Protein 6KRW (pdb70)

Sequence (306 aa):
SKLSLSSDQLNHCHQALGVFRGKIQNPDSIAHEFTGLQANNRMWPSELLLNSTVAMNSVNVEKNRYSDVVPFDKNRIVLNPCKDSSAKGYVNASLIKTSESESISQFIATQGPLPHTMEDFWEMVIQQHCPIIVMLTRLVDNNRTVKCGDYFQDEDGPREFGNISLTTKWIKTTDTSLMLRNLEVNYKETEDQPMSVLHIQYPEWPDHGVPKDTVAVREILKRLYQVPPSLGPIIIVHCSAGIGRTGTYCAIHNTIQRILAGDMSALDLAKTVALFRKQRIGMVQTMMDQYFFCYNAIVDELEDLTAGT

Structure (mmCIF, N/CA/C/O backbone):
data_6KRW
#
_entry.id   6KRW
#
_cell.length_a   117.682
_cell.length_b   42.213
_cell.length_c   72.959
_cell.angle_alpha   90.00
_cell.angle_beta   109.49
_cell.angle_gamma   90.00
#
_symmetry.space_group_name_H-M   'C 1 2 1'
#
loop_
_entity.id
_entity.type
_entity.pdbx_description
1 polymer 'Protein-tyrosine-phosphatase PTP1'
2 non-polymer 'IODIDE ION'
3 non-polymer 'CITRATE ANION'
4 non-polymer DI(HYDROXYETHYL)ETHER
5 water water
#
loop_
_atom_site.group_PDB
_atom_site.id
_atom_site.type_symbol
_atom_site.label_atom_id
_atom_site.label_alt_id
_atom_site.label_comp_id
_atom_site.label_asym_id
_atom_site.label_entity_id
_atom_site.label_seq_id
_atom_site.pdbx_PDB_ins_code
_atom_site.Cartn_x
_atom_site.Cartn_y
_atom_site.Cartn_z
_atom_site.occupancy
_atom_site.B_iso_or_equiv
_atom_site.auth_seq_id
_atom_site.auth_comp_id
_atom_site.auth_asym_id
_atom_site.auth_atom_id
_atom_site.pdbx_PDB_model_num
ATOM 1 N N . SER A 1 1 ? 41.267 49.286 9.916 1.00 75.28 29 SER A N 1
ATOM 2 C CA . SER A 1 1 ? 41.935 47.967 10.065 1.00 93.34 29 SER A CA 1
ATOM 3 C C . SER A 1 1 ? 43.344 48.132 10.651 1.00 99.81 29 SER A C 1
ATOM 4 O O . SER A 1 1 ? 44.223 47.356 10.254 1.00 125.20 29 SER A O 1
ATOM 7 N N . LYS A 1 2 ? 43.555 49.108 11.543 1.00 103.71 30 LYS A N 1
ATOM 8 C CA . LYS A 1 2 ? 44.791 49.217 12.375 1.00 98.33 30 LYS A CA 1
ATOM 9 C C . LYS A 1 2 ? 44.441 49.956 13.671 1.00 96.47 30 LYS A C 1
ATOM 10 O O . LYS A 1 2 ? 43.739 50.970 13.584 1.00 93.71 30 LYS 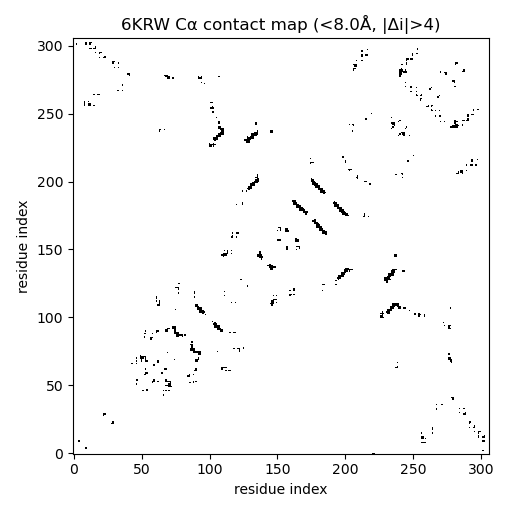A O 1
ATOM 12 N N . LEU A 1 3 ? 44.900 49.475 14.826 1.00 77.68 31 LEU A N 1
ATOM 13 C CA . LEU A 1 3 ? 44.549 50.110 16.123 1.00 61.35 31 LEU A CA 1
ATOM 14 C C . LEU A 1 3 ? 45.710 50.978 16.605 1.00 69.74 31 LEU A C 1
ATOM 15 O O . LEU A 1 3 ? 46.859 50.519 16.522 1.00 85.09 31 LEU A O 1
ATOM 20 N N . SER A 1 4 ? 45.418 52.164 17.136 1.00 68.33 32 SER A N 1
ATOM 21 C CA . SER A 1 4 ? 46.442 52.952 17.866 1.00 65.42 32 SER A CA 1
ATOM 22 C C . SER A 1 4 ? 46.333 52.606 19.344 1.00 55.52 32 SER A C 1
ATOM 23 O O . SER A 1 4 ? 45.317 52.951 19.952 1.00 65.88 32 SER A O 1
ATOM 26 N N . LEU A 1 5 ? 47.342 51.948 19.896 1.00 52.68 33 LEU A N 1
ATOM 27 C CA . LEU A 1 5 ? 47.278 51.533 21.317 1.00 45.22 33 LEU A CA 1
ATOM 28 C C . LEU A 1 5 ? 48.078 52.513 22.168 1.00 44.66 33 LEU A C 1
ATOM 29 O O . LEU A 1 5 ? 49.089 53.051 21.691 1.00 46.03 33 LEU A O 1
ATOM 34 N N . SER A 1 6 ? 47.677 52.679 23.418 1.00 44.00 34 SER A N 1
ATOM 35 C CA . SER A 1 6 ? 48.484 53.445 24.395 1.00 53.21 34 SER A CA 1
ATOM 36 C C . SER A 1 6 ? 49.673 52.595 24.861 1.00 54.99 34 SER A C 1
ATOM 37 O O . SER A 1 6 ? 49.718 51.369 24.589 1.00 46.93 34 SER A O 1
ATOM 40 N N . SER A 1 7 ? 50.619 53.224 25.546 1.00 46.26 35 SER A N 1
ATOM 41 C CA . SER A 1 7 ? 51.752 52.499 26.173 1.00 49.86 35 SER A CA 1
ATOM 42 C C . SER A 1 7 ? 51.206 51.447 27.141 1.00 42.83 35 SER A C 1
ATOM 43 O O . SER A 1 7 ? 51.675 50.289 27.091 1.00 44.70 35 SER A O 1
ATOM 46 N N . ASP A 1 8 ? 50.226 51.822 27.959 1.00 47.34 36 ASP A N 1
ATOM 47 C CA . ASP A 1 8 ? 49.582 50.889 28.916 1.00 47.99 36 ASP A CA 1
ATOM 48 C C . ASP A 1 8 ? 49.035 49.682 28.153 1.00 46.37 36 ASP A C 1
ATOM 49 O O . ASP A 1 8 ? 49.290 48.541 28.573 1.00 40.80 36 ASP A O 1
ATOM 54 N N . GLN A 1 9 ? 48.306 49.921 27.067 1.00 40.41 37 GLN A N 1
ATOM 55 C CA . GLN A 1 9 ? 47.641 48.826 26.319 1.00 38.40 37 GLN A CA 1
ATOM 56 C C . GLN A 1 9 ? 48.704 47.913 25.705 1.00 34.54 37 GLN A C 1
ATOM 57 O O . GLN A 1 9 ? 48.526 46.680 25.755 1.00 34.19 37 GLN A O 1
ATOM 63 N N . LEU A 1 10 ? 49.784 48.494 25.181 1.00 38.56 38 LEU A N 1
ATOM 64 C CA . LEU A 1 10 ? 50.845 47.663 24.549 1.00 36.90 38 LEU A CA 1
ATOM 65 C C . LEU A 1 10 ? 51.516 46.777 25.605 1.00 36.34 38 LEU A C 1
ATOM 66 O O . LEU A 1 10 ? 51.752 45.585 25.319 1.00 32.98 38 LEU A O 1
ATOM 71 N N . ASN A 1 11 ? 51.843 47.343 26.766 1.00 35.04 39 ASN A N 1
ATOM 72 C CA . ASN A 1 11 ? 52.458 46.557 27.872 1.00 37.35 39 ASN A CA 1
ATOM 73 C C . ASN A 1 11 ? 51.519 45.412 28.260 1.00 41.65 39 ASN A C 1
ATOM 74 O O . ASN A 1 11 ? 51.986 44.286 28.518 1.00 32.24 39 ASN A O 1
ATOM 79 N N . HIS A 1 12 ? 50.223 45.681 28.311 1.00 34.76 40 HIS A N 1
ATOM 80 C CA . HIS A 1 12 ? 49.262 44.631 28.741 1.00 30.42 40 HIS A CA 1
ATOM 81 C C . HIS A 1 12 ? 49.175 43.553 27.654 1.00 29.49 40 HIS A C 1
ATOM 82 O O . HIS A 1 12 ? 49.127 42.372 27.989 1.00 26.22 40 HIS A O 1
ATOM 89 N N . CYS A 1 13 ? 49.227 43.958 26.387 1.00 29.51 41 CYS A N 1
ATOM 90 C CA . CYS A 1 13 ? 49.200 42.944 25.304 1.00 28.61 41 CYS A CA 1
ATOM 91 C C . CYS A 1 13 ? 50.481 42.086 25.339 1.00 26.88 41 CYS A C 1
ATOM 92 O O . CYS A 1 13 ? 50.378 40.868 25.123 1.00 26.10 41 CYS A O 1
ATOM 95 N N . HIS A 1 14 ? 51.648 42.697 25.557 1.00 28.10 42 HIS A N 1
ATOM 96 C CA . HIS A 1 14 ? 52.914 41.930 25.645 1.00 28.91 42 HIS A CA 1
ATOM 97 C C . HIS A 1 14 ? 52.845 40.958 26.821 1.00 28.20 42 HIS A C 1
ATOM 98 O O . HIS A 1 14 ? 53.207 39.785 26.682 1.00 27.37 42 HIS A O 1
ATOM 105 N N . GLN A 1 15 ? 52.367 41.440 27.956 1.00 26.39 43 GLN A N 1
ATOM 106 C CA . GLN A 1 15 ? 52.253 40.591 29.165 1.00 28.97 43 GLN A CA 1
ATOM 107 C C . GLN A 1 15 ? 51.309 39.431 28.879 1.00 25.21 43 GLN A C 1
ATOM 108 O O . GLN A 1 15 ? 51.668 38.274 29.172 1.00 26.60 43 GLN A O 1
ATOM 114 N N . ALA A 1 16 ? 50.151 39.718 28.294 1.00 23.96 44 ALA A N 1
ATOM 115 C CA . ALA A 1 16 ? 49.187 38.653 27.948 1.00 22.56 44 ALA A CA 1
ATOM 116 C C . ALA A 1 16 ? 49.801 37.705 26.917 1.00 23.45 44 ALA A C 1
ATOM 117 O O . ALA A 1 16 ? 49.599 36.499 27.020 1.00 24.07 44 ALA A O 1
ATOM 119 N N . LEU A 1 17 ? 50.495 38.252 25.919 1.00 24.04 45 LEU A N 1
ATOM 120 C CA . LEU A 1 17 ? 51.041 37.378 24.850 1.00 23.52 45 LEU A CA 1
ATOM 121 C C . LEU A 1 17 ? 52.001 36.358 25.464 1.00 22.85 45 LEU A C 1
ATOM 122 O O . LEU A 1 17 ? 51.963 35.179 25.087 1.00 24.44 45 LEU A O 1
ATOM 127 N N . GLY A 1 18 ? 52.881 36.786 26.355 1.00 24.91 46 GLY A N 1
ATOM 128 C CA . GLY A 1 18 ? 53.831 35.841 26.961 1.00 29.50 46 GLY A CA 1
ATOM 129 C C . GLY A 1 18 ? 53.099 34.736 27.694 1.00 24.95 46 GLY A C 1
ATOM 130 O O . GLY A 1 18 ? 53.534 33.555 27.619 1.00 25.76 46 GLY A O 1
ATOM 131 N N . VAL A 1 19 ? 52.023 35.081 28.404 1.00 24.09 47 VAL A N 1
ATOM 132 C CA . VAL A 1 19 ? 51.246 34.058 29.141 1.00 23.32 47 VAL A CA 1
ATOM 133 C C . VAL A 1 19 ? 50.524 33.108 28.187 1.00 22.91 47 VAL A C 1
ATOM 134 O O . VAL A 1 19 ? 50.682 31.889 28.331 1.00 24.30 47 VAL A O 1
ATOM 138 N N . PHE A 1 20 ? 49.771 33.635 27.225 1.00 22.27 48 PHE A N 1
ATOM 139 C CA . PHE A 1 20 ? 48.995 32.764 26.305 1.00 23.46 48 PHE A CA 1
ATOM 140 C C . PHE A 1 20 ? 49.942 31.927 25.437 1.00 24.04 48 PHE A C 1
ATOM 141 O O . PHE A 1 20 ? 49.646 30.754 25.194 1.00 24.93 48 PHE A O 1
ATOM 149 N N . ARG A 1 21 ? 51.044 32.516 24.995 1.00 25.80 49 ARG A N 1
ATOM 150 C CA . ARG A 1 21 ? 52.009 31.763 24.153 1.00 28.72 49 ARG A CA 1
ATOM 151 C C . ARG A 1 21 ? 52.611 30.639 24.999 1.00 26.53 49 ARG A C 1
ATOM 152 O O . ARG A 1 21 ? 52.798 29.524 24.483 1.00 28.32 49 ARG A O 1
ATOM 160 N N . GLY A 1 22 ? 52.904 30.921 26.270 1.00 29.42 50 GLY A N 1
ATOM 161 C CA . GLY A 1 22 ? 53.434 29.868 27.150 1.00 29.70 50 GLY A CA 1
ATOM 162 C C . GLY A 1 22 ? 52.435 28.734 27.298 1.00 26.55 50 GLY A C 1
ATOM 163 O O . GLY A 1 22 ? 52.866 27.575 27.378 1.00 31.99 50 GLY A O 1
ATOM 164 N N . LYS A 1 23 ? 51.141 29.038 27.344 1.00 26.10 51 LYS A N 1
ATOM 165 C CA . LYS A 1 23 ? 50.095 27.989 27.415 1.00 27.60 51 LYS A CA 1
ATOM 166 C C . LYS A 1 23 ? 50.119 27.121 26.152 1.00 28.03 51 LYS A C 1
ATOM 167 O O . LYS A 1 23 ? 50.064 25.900 26.271 1.00 28.68 51 LYS A O 1
ATOM 173 N N . ILE A 1 24 ? 50.207 27.727 24.975 1.00 26.20 52 ILE A N 1
ATOM 174 C CA . ILE A 1 24 ? 50.177 26.944 23.697 1.00 28.38 52 ILE A CA 1
ATOM 175 C C . ILE A 1 24 ? 51.449 26.097 23.589 1.00 28.65 52 ILE A C 1
ATOM 176 O O . ILE A 1 24 ? 51.398 25.010 22.960 1.00 32.96 52 ILE A O 1
ATOM 181 N N . GLN A 1 25 ? 52.534 26.554 24.205 1.00 30.84 53 GLN A N 1
ATOM 182 C CA . GLN A 1 25 ? 53.823 25.812 24.215 1.00 32.18 53 GLN A CA 1
ATOM 183 C C . GLN A 1 25 ? 53.753 24.666 25.223 1.00 34.83 53 GLN A C 1
ATOM 184 O O . GLN A 1 25 ? 54.637 23.812 25.182 1.00 40.48 53 GLN A O 1
ATOM 190 N N . ASN A 1 26 ? 52.752 24.665 26.108 1.00 34.29 54 ASN A N 1
ATOM 191 C CA . ASN A 1 26 ? 52.558 23.569 27.099 1.00 36.76 54 ASN A CA 1
ATOM 192 C C . ASN A 1 26 ? 51.130 23.068 26.948 1.00 33.72 54 ASN A C 1
ATOM 193 O O . ASN A 1 26 ? 50.282 23.317 27.796 1.00 35.05 54 ASN A O 1
ATOM 198 N N . PRO A 1 27 ? 50.773 22.449 25.813 1.00 35.29 55 PRO A N 1
ATOM 199 C CA . PRO A 1 27 ? 49.368 22.172 25.506 1.00 37.76 55 PRO A CA 1
ATOM 200 C C . PRO A 1 27 ? 48.663 21.269 26.527 1.00 32.45 55 PRO A C 1
ATOM 201 O O . PRO A 1 27 ? 47.442 21.347 26.634 1.00 33.23 55 PRO A O 1
ATOM 205 N N . ASP A 1 28 ? 49.423 20.466 27.264 1.00 33.14 56 ASP A N 1
ATOM 206 C CA . ASP A 1 28 ? 48.843 19.659 28.368 1.00 35.27 56 ASP A CA 1
ATOM 207 C C . ASP A 1 28 ? 48.135 20.595 29.359 1.00 29.46 56 ASP A C 1
ATOM 208 O O . ASP A 1 28 ? 47.118 20.164 29.938 1.00 35.59 56 ASP A O 1
ATOM 213 N N . SER A 1 29 ? 48.626 21.831 29.550 1.00 31.40 57 SER A N 1
ATOM 214 C CA . SER A 1 29 ? 47.999 22.784 30.505 1.00 30.44 57 SER A CA 1
ATOM 215 C C . SER A 1 29 ? 46.611 23.184 30.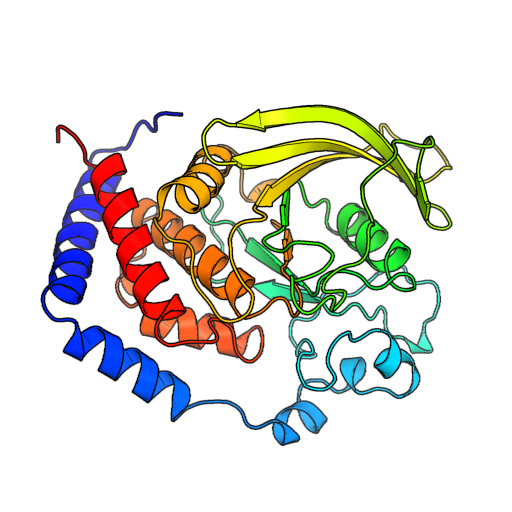004 1.00 30.51 57 SER A C 1
ATOM 216 O O . SER A 1 29 ? 45.655 23.251 30.785 1.00 32.94 57 SER A O 1
ATOM 219 N N . ILE A 1 30 ? 46.498 23.409 28.710 1.00 26.31 58 ILE A N 1
ATOM 220 C CA . ILE A 1 30 ? 45.211 23.800 28.073 1.00 24.57 58 ILE A CA 1
ATOM 221 C C . ILE A 1 30 ? 44.233 22.626 28.146 1.00 26.43 58 ILE A C 1
ATOM 222 O O . ILE A 1 30 ? 43.069 22.850 28.485 1.00 25.49 58 ILE A O 1
ATOM 227 N N . ALA A 1 31 ? 44.687 21.421 27.820 1.00 27.46 59 ALA A N 1
ATOM 228 C CA . ALA A 1 31 ? 43.817 20.224 27.845 1.00 27.29 59 ALA A CA 1
ATOM 229 C C . ALA A 1 31 ? 43.277 20.031 29.268 1.00 29.57 59 ALA A C 1
ATOM 230 O O . ALA A 1 31 ? 42.070 19.732 29.406 1.00 28.84 59 ALA A O 1
ATOM 232 N N . HIS A 1 32 ? 44.160 20.192 30.265 1.00 31.91 60 HIS A N 1
ATOM 233 C CA . HIS A 1 32 ? 43.797 20.023 31.699 1.00 31.90 60 HIS A CA 1
ATOM 234 C C . HIS A 1 32 ? 42.710 21.036 32.054 1.00 28.53 60 HIS A C 1
ATOM 235 O O . HIS A 1 32 ? 41.752 20.660 32.767 1.00 30.58 60 HIS A O 1
ATOM 242 N N . GLU A 1 33 ? 42.850 22.282 31.607 1.00 28.31 61 GLU A N 1
ATOM 243 C CA . GLU A 1 33 ? 41.815 23.308 31.900 1.00 24.82 61 GLU A CA 1
ATOM 244 C C . GLU A 1 33 ? 40.462 22.833 31.360 1.00 23.97 61 GLU A C 1
ATOM 245 O O . GLU A 1 33 ? 39.438 22.930 32.072 1.00 25.32 61 GLU A O 1
ATOM 251 N N . PHE A 1 34 ? 40.414 22.398 30.097 1.00 23.63 62 PHE A N 1
ATOM 252 C CA . PHE A 1 34 ? 39.112 22.010 29.504 1.00 22.99 62 PHE A CA 1
ATOM 253 C C . PHE A 1 34 ? 38.530 20.778 30.206 1.00 24.27 62 PHE A C 1
ATOM 254 O O . PHE A 1 34 ? 37.313 20.753 30.439 1.00 24.46 62 PHE A O 1
ATOM 262 N N . THR A 1 35 ? 39.362 19.783 30.509 1.00 26.31 63 THR A N 1
ATOM 263 C CA . THR A 1 35 ? 38.887 18.593 31.250 1.00 26.57 63 THR A CA 1
ATOM 264 C C . THR A 1 35 ? 38.281 19.030 32.591 1.00 26.58 63 THR A C 1
ATOM 265 O O . THR A 1 35 ? 37.221 18.472 32.998 1.00 28.87 63 THR A O 1
ATOM 269 N N . GLY A 1 36 ? 38.914 19.992 33.259 1.00 26.56 64 GLY A N 1
ATOM 270 C CA . GLY A 1 36 ? 38.381 20.505 34.537 1.00 27.03 64 GLY A CA 1
ATOM 271 C C . GLY A 1 36 ? 37.044 21.199 34.348 1.00 24.51 64 GLY A C 1
ATOM 272 O O . GLY A 1 36 ? 36.130 21.026 35.172 1.00 28.19 64 GLY A O 1
ATOM 273 N N . LEU A 1 37 ? 36.916 22.023 33.315 1.00 24.20 65 LEU A N 1
ATOM 274 C CA . LEU A 1 37 ? 35.623 22.678 33.013 1.00 22.07 65 LEU A CA 1
ATOM 275 C C . LEU A 1 37 ? 34.557 21.612 32.773 1.00 22.26 65 LEU A C 1
ATOM 276 O O . LEU A 1 37 ? 33.433 21.764 33.259 1.00 24.10 65 LEU A O 1
ATOM 281 N N . GLN A 1 38 ? 34.872 20.568 32.014 1.00 22.64 66 GLN A N 1
ATOM 282 C CA . GLN A 1 38 ? 33.871 19.517 31.732 1.00 24.38 66 GLN A CA 1
ATOM 283 C C . GLN A 1 38 ? 33.498 18.776 33.024 1.00 25.14 66 GLN A C 1
ATOM 284 O O . GLN A 1 38 ? 32.325 18.432 33.183 1.00 26.64 66 GLN A O 1
ATOM 290 N N . ALA A 1 39 ? 34.448 18.566 33.928 1.00 26.24 67 ALA A N 1
ATOM 291 C CA . ALA A 1 39 ? 34.158 17.887 35.219 1.00 28.10 67 ALA A CA 1
ATOM 292 C C . ALA A 1 39 ? 33.154 18.712 36.030 1.00 27.65 67 ALA A C 1
ATOM 293 O O . ALA A 1 39 ? 32.373 18.128 36.789 1.00 33.65 67 ALA A O 1
ATOM 295 N N A ASN A 1 40 ? 33.187 20.031 35.885 0.50 24.79 68 ASN A N 1
ATOM 296 N N B ASN A 1 40 ? 33.170 20.029 35.859 0.50 24.35 68 ASN A N 1
ATOM 297 C CA A ASN A 1 40 ? 32.335 20.970 36.655 0.50 27.00 68 ASN A CA 1
ATOM 298 C CA B ASN A 1 40 ? 32.329 20.960 36.651 0.50 25.15 68 ASN A CA 1
ATOM 299 C C A ASN A 1 40 ? 31.105 21.387 35.841 0.50 24.58 68 ASN A C 1
ATOM 300 C C B ASN A 1 40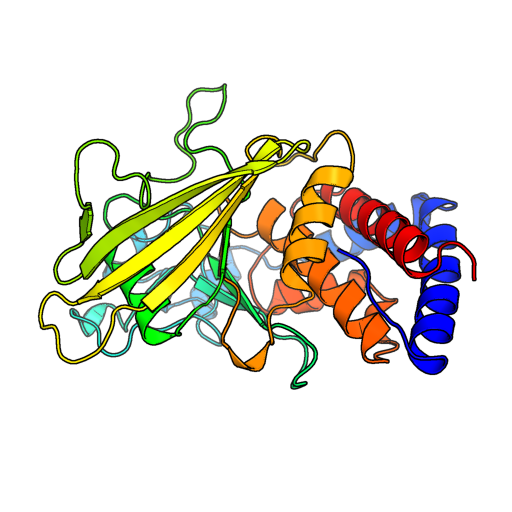 ? 31.062 21.347 35.884 0.50 23.09 68 ASN A C 1
ATOM 301 O O A ASN A 1 40 ? 30.513 22.442 36.151 0.50 28.67 68 ASN A O 1
ATOM 302 O O B ASN A 1 40 ? 30.412 22.340 36.258 0.50 26.94 68 ASN A O 1
ATOM 311 N N . ARG A 1 41 ? 30.703 20.597 34.850 1.00 21.42 69 ARG A N 1
ATOM 312 C CA . ARG A 1 41 ? 29.550 20.992 34.015 1.00 22.02 69 ARG A CA 1
ATOM 313 C C . ARG A 1 41 ? 28.235 20.970 34.795 1.00 21.33 69 ARG A C 1
ATOM 314 O O . ARG A 1 41 ? 28.077 20.228 35.812 1.00 22.95 69 ARG A O 1
ATOM 322 N N . MET A 1 42 ? 27.293 21.730 34.271 1.00 19.95 70 MET A N 1
ATOM 323 C CA . MET A 1 42 ? 25.879 21.664 34.685 1.00 17.97 70 MET A CA 1
ATOM 324 C C . MET A 1 42 ? 25.235 20.449 34.042 1.00 18.80 70 MET A C 1
ATOM 325 O O . MET A 1 42 ? 25.504 20.169 32.833 1.00 20.65 70 MET A O 1
ATOM 330 N N . TRP A 1 43 ? 24.424 19.727 34.784 1.00 20.24 71 TRP A N 1
ATOM 331 C CA . TRP A 1 43 ? 23.690 18.569 34.253 1.00 17.96 71 TRP A CA 1
ATOM 332 C C . TRP A 1 43 ? 22.317 18.985 33.758 1.00 18.68 71 TRP A C 1
ATOM 333 O O . TRP A 1 43 ? 21.720 19.910 34.273 1.00 19.20 71 TRP A O 1
ATOM 344 N N . PRO A 1 44 ? 21.769 18.311 32.725 1.00 18.58 72 PRO A N 1
ATOM 345 C CA . PRO A 1 44 ? 20.534 18.773 32.095 1.00 18.29 72 PRO A CA 1
ATOM 346 C C . PRO A 1 44 ? 19.345 18.929 33.067 1.00 17.08 72 PRO A C 1
ATOM 347 O O . PRO A 1 44 ? 18.535 19.823 32.876 1.00 17.45 72 PRO A O 1
ATOM 351 N N . SER A 1 45 ? 19.231 18.053 34.072 1.00 16.96 73 SER A N 1
ATOM 352 C CA . SER A 1 45 ? 18.079 18.165 35.003 1.00 15.89 73 SER A CA 1
ATOM 353 C C . SER A 1 45 ? 18.074 19.514 35.718 1.00 16.00 73 SER A C 1
ATOM 354 O O . SER A 1 45 ? 16.966 19.943 36.144 1.00 16.93 73 SER A O 1
ATOM 357 N N . GLU A 1 46 ? 19.222 20.177 35.837 1.00 15.10 74 GLU A N 1
ATOM 358 C CA . GLU A 1 46 ? 19.275 21.494 36.508 1.00 15.58 74 GLU A CA 1
ATOM 359 C C . GLU A 1 46 ? 18.428 22.504 35.748 1.00 16.84 74 GLU A C 1
ATOM 360 O O . GLU A 1 46 ? 17.939 23.486 36.343 1.00 16.53 74 GLU A O 1
ATOM 366 N N . LEU A 1 47 ? 18.306 22.346 34.422 1.00 16.24 75 LEU A N 1
ATOM 367 C CA . LEU A 1 47 ? 17.529 23.302 33.604 1.00 16.33 75 LEU A CA 1
ATOM 368 C C . LEU A 1 47 ? 16.063 23.320 34.032 1.00 16.44 75 LEU A C 1
ATOM 369 O O . LEU A 1 47 ? 15.405 24.347 33.841 1.00 16.60 75 LEU A O 1
ATOM 374 N N . LEU A 1 48 ? 15.542 22.232 34.616 1.00 16.48 76 LEU A N 1
ATOM 375 C CA . LEU A 1 48 ? 14.115 22.235 35.008 1.00 16.52 76 LEU A CA 1
ATOM 376 C C . LEU A 1 48 ? 13.851 23.242 36.143 1.00 16.88 76 LEU A C 1
ATOM 377 O O . LEU A 1 48 ? 12.704 23.652 36.258 1.00 19.14 76 LEU A O 1
ATOM 382 N N . LEU A 1 49 ? 14.892 23.647 36.849 1.00 16.89 77 LEU A N 1
ATOM 383 C CA . LEU A 1 49 ? 14.736 24.610 37.972 1.00 17.57 77 LEU A CA 1
ATOM 384 C C . LEU A 1 49 ? 15.292 25.990 37.625 1.00 17.15 77 LEU A C 1
ATOM 385 O O . LEU A 1 49 ? 14.799 26.970 38.159 1.00 20.76 77 LEU A O 1
ATOM 390 N N . ASN A 1 50 ? 16.304 26.070 36.764 1.00 16.23 78 ASN A N 1
ATOM 391 C CA . ASN A 1 50 ? 16.927 27.386 36.477 1.00 16.12 78 ASN A CA 1
ATOM 392 C C . ASN A 1 50 ? 16.493 27.951 35.121 1.00 17.48 78 ASN A C 1
ATOM 393 O O . ASN A 1 50 ? 16.841 29.107 34.866 1.00 17.27 78 ASN A O 1
ATOM 398 N N . SER A 1 51 ? 15.739 27.195 34.323 1.00 16.59 79 SER A N 1
ATOM 399 C CA . SER A 1 51 ? 15.323 27.651 32.975 1.00 16.52 79 SER A CA 1
ATOM 400 C C . SER A 1 51 ? 13.844 27.344 32.793 1.00 17.51 79 SER A C 1
ATOM 401 O O . SER A 1 51 ? 13.434 26.777 31.800 1.00 19.02 79 SER A O 1
ATOM 404 N N . THR A 1 52 ? 13.024 27.719 33.766 1.00 19.52 80 THR A N 1
ATOM 405 C CA . THR A 1 52 ? 11.597 27.337 33.773 1.00 19.03 80 THR A CA 1
ATOM 406 C C . THR A 1 52 ? 10.851 27.929 32.577 1.00 18.24 80 THR A C 1
ATOM 407 O O . THR A 1 52 ? 9.935 27.271 32.066 1.00 22.68 80 THR A O 1
ATOM 411 N N . VAL A 1 53 ? 11.168 29.151 32.175 1.00 18.42 81 VAL A N 1
ATOM 412 C CA . VAL A 1 53 ? 10.366 29.777 31.093 1.00 19.31 81 VAL A CA 1
ATOM 413 C C . VAL A 1 53 ? 10.656 29.032 29.775 1.00 20.86 81 VAL A C 1
ATOM 414 O O . VAL A 1 53 ? 9.709 28.741 29.047 1.00 23.21 81 VAL A O 1
ATOM 418 N N . ALA A 1 54 ? 11.922 28.732 29.523 1.00 19.64 82 ALA A N 1
ATOM 419 C CA . ALA A 1 54 ? 12.335 28.008 28.301 1.00 21.78 82 ALA A CA 1
ATOM 420 C C . ALA A 1 54 ? 11.683 26.629 28.250 1.00 26.83 82 ALA A C 1
ATOM 421 O O . ALA A 1 54 ? 11.453 26.133 27.104 1.00 28.34 82 ALA A O 1
ATOM 423 N N . MET A 1 55 ? 11.499 25.995 29.411 1.00 26.55 83 MET A N 1
ATOM 424 C CA . MET A 1 55 ? 11.010 24.590 29.495 1.00 34.27 83 MET A CA 1
ATOM 425 C C . MET A 1 55 ? 9.472 24.570 29.542 1.00 41.89 83 MET A C 1
ATOM 426 O O . MET A 1 55 ? 8.920 23.482 29.512 1.00 41.09 83 MET A O 1
ATOM 431 N N . ASN A 1 56 ? 8.821 25.739 29.562 1.00 33.80 84 ASN A N 1
ATOM 432 C CA . ASN A 1 56 ? 7.341 25.865 29.563 1.00 39.56 84 ASN A CA 1
ATOM 433 C C . ASN A 1 56 ? 6.761 25.162 28.343 1.00 38.85 84 ASN A C 1
ATOM 434 O O . ASN A 1 56 ? 7.340 25.334 27.254 1.00 35.77 84 ASN A O 1
ATOM 439 N N . SER A 1 57 ? 5.578 24.576 28.489 1.00 44.35 85 SER A N 1
ATOM 440 C CA . SER A 1 57 ? 4.897 23.889 27.360 1.00 44.89 85 SER A CA 1
ATOM 441 C C . SER A 1 57 ? 4.606 24.890 26.232 1.00 46.95 85 SER A C 1
ATOM 442 O O . SER A 1 57 ? 4.731 24.509 25.055 1.00 46.77 85 SER A O 1
ATOM 445 N N . VAL A 1 58 ? 4.298 26.146 26.561 1.00 44.33 86 VAL A N 1
ATOM 446 C CA . VAL A 1 58 ? 4.020 27.175 25.518 1.00 41.71 86 VAL A CA 1
ATOM 447 C C . VAL A 1 58 ? 5.297 27.545 24.732 1.00 35.68 86 VAL A C 1
ATOM 448 O O . VAL A 1 58 ? 5.161 28.088 23.638 1.00 37.82 86 VAL A O 1
ATOM 452 N N . ASN A 1 59 ? 6.488 27.312 25.279 1.00 38.08 87 ASN A N 1
ATOM 453 C CA . ASN A 1 59 ? 7.756 27.803 24.669 1.00 30.14 87 ASN A CA 1
ATOM 454 C C . ASN A 1 59 ? 8.610 26.665 24.100 1.00 28.51 87 ASN A C 1
ATOM 455 O O . ASN A 1 59 ? 9.568 26.977 23.391 1.00 29.36 87 ASN A O 1
ATOM 460 N N . VAL A 1 60 ? 8.283 25.404 24.361 1.00 35.99 88 VAL A N 1
ATOM 461 C CA . VAL A 1 60 ? 9.235 24.306 24.006 1.00 43.05 88 VAL A CA 1
ATOM 462 C C . VAL A 1 60 ? 9.513 24.300 22.497 1.00 37.57 88 VAL A C 1
ATOM 463 O O . VAL A 1 60 ? 10.667 24.070 22.130 1.00 39.87 88 VAL A O 1
ATOM 467 N N . GLU A 1 61 ? 8.510 24.574 21.668 1.00 35.09 89 GLU A N 1
ATOM 468 C CA . GLU A 1 61 ? 8.694 24.553 20.190 1.00 40.69 89 GLU A CA 1
ATOM 469 C C . GLU A 1 61 ? 9.520 25.753 19.720 1.00 35.24 89 GLU A C 1
ATOM 470 O O . GLU A 1 61 ? 9.855 25.816 18.575 1.00 37.44 89 GLU A O 1
ATOM 476 N N . LYS A 1 62 ? 9.877 26.679 20.597 1.00 29.38 90 LYS A N 1
ATOM 477 C CA . LYS A 1 62 ? 10.683 27.865 20.211 1.00 26.20 90 LYS A CA 1
ATOM 478 C C . LYS A 1 62 ? 12.168 27.583 20.449 1.00 24.98 90 LYS A C 1
ATOM 479 O O . LYS A 1 62 ? 12.987 28.484 20.216 1.00 26.30 90 LYS A O 1
ATOM 485 N N . ASN A 1 63 ? 12.497 26.356 20.833 1.00 25.80 91 ASN A N 1
ATOM 486 C CA . ASN A 1 63 ? 13.885 25.911 21.068 1.00 24.98 91 ASN A CA 1
ATOM 487 C C . ASN A 1 63 ? 14.297 24.946 19.961 1.00 26.61 91 ASN A C 1
ATOM 488 O O . ASN A 1 63 ? 13.627 23.935 19.771 1.00 30.33 91 ASN A O 1
ATOM 493 N N . ARG A 1 64 ? 15.408 25.253 19.314 1.00 25.65 92 ARG A N 1
ATOM 494 C CA . ARG A 1 64 ? 15.964 24.366 18.260 1.00 27.37 92 ARG A CA 1
ATOM 495 C C . ARG A 1 64 ? 16.390 23.034 18.884 1.00 26.84 92 ARG A C 1
ATOM 496 O O . ARG A 1 64 ? 16.163 21.968 18.268 1.00 31.66 92 ARG A O 1
ATOM 504 N N . TYR A 1 65 ? 16.975 23.099 20.084 1.00 27.46 93 TYR A N 1
ATOM 505 C CA . TYR A 1 65 ? 17.467 21.900 20.777 1.00 25.77 93 TYR A CA 1
ATOM 506 C C . TYR A 1 65 ? 16.886 21.903 22.177 1.00 27.04 93 TYR A C 1
ATOM 507 O O . TYR A 1 65 ? 16.852 22.968 22.831 1.00 29.48 93 TYR A O 1
ATOM 516 N N . SER A 1 66 ? 16.456 20.748 22.660 1.00 33.72 94 SER A N 1
ATOM 517 C CA . SER A 1 66 ? 15.692 20.690 23.929 1.00 36.38 94 SER A CA 1
ATOM 518 C C . SER A 1 66 ? 16.581 20.991 25.146 1.00 29.91 94 SER A C 1
ATOM 519 O O . SER A 1 66 ? 16.020 21.415 26.182 1.00 31.49 94 SER A O 1
ATOM 522 N N . ASP A 1 67 ? 17.891 20.790 25.062 1.00 27.56 95 ASP A N 1
ATOM 523 C CA . ASP A 1 67 ? 18.810 20.929 26.219 1.00 31.00 95 ASP A CA 1
ATOM 524 C C . ASP A 1 67 ? 19.680 22.182 26.062 1.00 23.68 95 ASP A C 1
ATOM 525 O O . ASP A 1 67 ? 20.650 22.338 26.836 1.00 24.90 95 ASP A O 1
ATOM 530 N N . VAL A 1 68 ? 19.378 23.058 25.104 1.00 23.59 96 VAL A N 1
ATOM 531 C CA . VAL A 1 68 ? 20.133 24.331 24.980 1.00 20.60 96 VAL A CA 1
ATOM 532 C C . VAL A 1 68 ? 19.129 25.468 25.057 1.00 20.20 96 VAL A C 1
ATOM 533 O O . VAL A 1 68 ? 18.417 25.762 24.090 1.00 21.79 96 VAL A O 1
ATOM 537 N N . VAL A 1 69 ? 18.998 26.032 26.245 1.00 17.96 97 VAL A N 1
ATOM 538 C CA . VAL A 1 69 ? 17.974 27.030 26.592 1.00 17.85 97 VAL A CA 1
ATOM 539 C C . VAL A 1 69 ? 18.643 28.042 27.512 1.00 15.82 97 VAL A C 1
ATOM 540 O O . VAL A 1 69 ? 19.621 27.711 28.197 1.00 17.16 97 VAL A O 1
ATOM 544 N N . PRO A 1 70 ? 18.122 29.285 27.536 1.00 15.86 98 PRO A N 1
ATOM 545 C CA . PRO A 1 70 ? 18.646 30.303 28.440 1.00 15.61 98 PRO A CA 1
ATOM 546 C C . PRO A 1 70 ? 18.116 30.106 29.871 1.00 15.64 98 PRO A C 1
ATOM 547 O O . PRO A 1 70 ? 16.990 29.689 30.056 1.00 16.21 98 PRO A O 1
ATOM 551 N N . PHE A 1 71 ? 18.980 30.464 30.801 1.00 14.98 99 PHE A N 1
ATOM 552 C CA . PHE A 1 71 ? 18.568 30.562 32.224 1.00 14.45 99 PHE A CA 1
ATOM 553 C C . PHE A 1 71 ? 17.551 31.670 32.394 1.00 15.36 99 PHE A C 1
ATOM 554 O O . PHE A 1 71 ? 17.634 32.745 31.760 1.00 15.88 99 PHE A O 1
ATOM 562 N N . ASP A 1 72 ? 16.616 31.475 33.317 1.00 16.01 100 ASP A N 1
ATOM 563 C CA . ASP A 1 72 ? 15.660 32.546 33.662 1.00 14.83 100 ASP A CA 1
ATOM 564 C C . ASP A 1 72 ? 16.391 33.820 34.079 1.00 15.14 100 ASP A C 1
ATOM 565 O O . ASP A 1 72 ? 15.899 34.921 33.754 1.00 17.17 100 ASP A O 1
ATOM 570 N N . LYS A 1 73 ? 17.527 33.689 34.782 1.00 14.47 101 LYS A N 1
ATOM 571 C CA . LYS A 1 73 ? 18.142 34.870 35.429 1.00 15.49 101 LYS A CA 1
ATOM 572 C C . LYS A 1 73 ? 18.641 35.889 34.395 1.00 13.86 101 LYS A C 1
ATOM 573 O O . LYS A 1 73 ? 18.720 37.052 34.722 1.00 15.53 101 LYS A O 1
ATOM 579 N N . ASN A 1 74 ? 18.974 35.434 33.168 1.00 14.62 102 ASN A N 1
ATOM 580 C CA . ASN A 1 74 ? 19.606 36.375 32.201 1.00 14.06 102 ASN A CA 1
ATOM 581 C C . ASN A 1 74 ? 19.048 36.163 30.804 1.00 14.14 102 ASN A C 1
ATOM 582 O O . ASN A 1 74 ? 19.722 36.656 29.876 1.00 16.31 102 ASN A O 1
ATOM 587 N N . ARG A 1 75 ? 17.910 35.551 30.633 1.00 13.93 103 ARG A N 1
ATOM 588 C CA . ARG A 1 75 ? 17.310 35.398 29.296 1.00 14.19 103 ARG A CA 1
ATOM 589 C C . ARG A 1 75 ? 16.913 36.779 28.804 1.00 15.28 103 ARG A C 1
ATOM 590 O O . ARG A 1 75 ? 16.578 37.692 29.588 1.00 16.13 103 ARG A O 1
ATOM 598 N N . ILE A 1 76 ? 16.962 36.965 27.493 1.00 15.97 104 ILE A N 1
ATOM 599 C CA . ILE A 1 76 ? 16.448 38.195 26.876 1.00 16.23 104 ILE A CA 1
ATOM 600 C C . ILE A 1 76 ? 14.934 38.098 26.745 1.00 17.24 104 ILE A C 1
ATOM 601 O O . ILE A 1 76 ? 14.420 37.117 26.219 1.00 19.32 104 ILE A O 1
ATOM 606 N N . VAL A 1 77 ? 14.232 39.105 27.259 1.00 17.80 105 VAL A N 1
ATOM 607 C CA . VAL A 1 77 ? 12.764 39.117 27.264 1.00 17.56 105 VAL A CA 1
ATOM 608 C C . VAL A 1 77 ? 12.269 40.079 26.185 1.00 19.35 105 VAL A C 1
ATOM 609 O O . VAL A 1 77 ? 12.686 41.240 26.157 1.00 20.72 105 VAL A O 1
ATOM 613 N N . LEU A 1 78 ? 11.327 39.616 25.393 1.00 19.65 106 LEU A N 1
ATOM 614 C CA . LEU A 1 78 ? 10.573 40.504 24.472 1.00 21.36 106 LEU A CA 1
ATOM 615 C C . LEU A 1 78 ? 9.582 41.304 25.321 1.00 23.07 106 LEU A C 1
ATOM 616 O O . LEU A 1 78 ? 8.741 40.689 26.001 1.00 23.07 106 LEU A O 1
ATOM 621 N N . ASN A 1 79 ? 9.665 42.620 25.251 1.00 24.17 107 ASN A N 1
ATOM 622 C CA . ASN A 1 79 ? 8.808 43.535 26.041 1.00 25.38 107 ASN A CA 1
ATOM 623 C C . ASN A 1 79 ? 8.708 44.820 25.241 1.00 26.77 107 ASN A C 1
ATOM 624 O O . ASN A 1 79 ? 9.661 45.595 25.230 1.00 29.36 107 ASN A O 1
ATOM 629 N N . PRO A 1 80 ? 7.579 45.086 24.558 1.00 33.61 108 PRO A N 1
ATOM 630 C CA . PRO A 1 80 ? 6.350 44.286 24.635 1.00 36.45 108 PRO A CA 1
ATOM 631 C C . PRO A 1 80 ? 6.397 42.946 23.893 1.00 37.64 108 PRO A C 1
ATOM 632 O O . PRO A 1 80 ? 7.260 42.738 23.057 1.00 33.62 108 PRO A O 1
ATOM 636 N N . CYS A 1 81 ? 5.461 42.059 24.210 1.00 36.31 109 CYS A N 1
ATOM 637 C CA . CYS A 1 81 ? 5.356 40.726 23.572 1.00 37.08 109 CYS A CA 1
ATOM 638 C C . CYS A 1 81 ? 3.887 40.415 23.318 1.00 48.49 109 CYS A C 1
ATOM 639 O O . CYS A 1 81 ? 3.051 40.806 24.135 1.00 47.98 109 CYS A O 1
ATOM 642 N N . LYS A 1 82 ? 3.601 39.689 22.244 1.00 55.63 110 LYS A N 1
ATOM 643 C CA . LYS A 1 82 ? 2.196 39.525 21.793 1.00 66.62 110 LYS A CA 1
ATOM 644 C C . LYS A 1 82 ? 1.456 38.517 22.681 1.00 61.64 110 LYS A C 1
ATOM 645 O O . LYS A 1 82 ? 0.227 38.551 22.669 1.00 82.60 110 LYS A O 1
ATOM 651 N N . ASP A 1 83 ? 2.163 37.669 23.426 1.00 53.59 111 ASP A N 1
ATOM 652 C CA . ASP A 1 83 ? 1.510 36.579 24.196 1.00 47.52 111 ASP A CA 1
ATOM 653 C C . ASP A 1 83 ? 2.035 36.588 25.631 1.00 40.92 111 ASP A C 1
ATOM 654 O O . ASP A 1 83 ? 3.169 36.145 25.850 1.00 43.51 111 ASP A O 1
ATOM 659 N N . SER A 1 84 ? 1.221 37.038 26.590 1.00 42.45 112 SER A N 1
ATOM 660 C CA . SER A 1 84 ? 1.722 37.174 27.980 1.00 46.61 112 SER A CA 1
ATOM 661 C C . SER A 1 84 ? 2.046 35.798 28.588 1.00 36.88 112 SER A C 1
ATOM 662 O O . SER A 1 84 ? 2.959 35.734 29.441 1.00 35.11 112 SER A O 1
ATOM 665 N N . SER A 1 85 ? 1.364 34.732 28.167 1.00 34.94 113 SER A N 1
ATOM 666 C CA . SER A 1 85 ? 1.633 33.368 28.692 1.00 39.87 113 SER A CA 1
ATOM 667 C C . SER A 1 85 ? 3.061 32.925 28.321 1.00 36.97 113 SER A C 1
ATOM 668 O O . SER A 1 85 ? 3.633 32.103 29.046 1.00 36.19 113 SER A O 1
ATOM 671 N N . ALA A 1 86 ? 3.640 33.485 27.256 1.00 36.38 114 ALA A N 1
ATOM 672 C CA . ALA A 1 86 ? 5.013 33.139 26.818 1.00 30.26 114 ALA A CA 1
ATOM 673 C C . ALA A 1 86 ? 6.083 33.859 27.658 1.00 26.72 114 ALA A C 1
ATOM 674 O O . ALA A 1 86 ? 7.261 33.488 27.571 1.00 25.29 114 ALA A O 1
ATOM 676 N N . LYS A 1 87 ? 5.695 34.867 28.433 1.00 25.08 115 LYS A N 1
ATOM 677 C CA . LYS A 1 87 ? 6.640 35.658 29.261 1.00 22.58 115 LYS A CA 1
ATOM 678 C C . LYS A 1 87 ? 7.769 36.220 28.380 1.00 21.32 115 LYS A C 1
ATOM 679 O O . LYS A 1 87 ? 8.918 36.267 28.827 1.00 19.96 115 LYS A O 1
ATOM 685 N N . GLY A 1 88 ? 7.433 36.614 27.144 1.00 21.57 116 GLY A N 1
ATOM 686 C CA . GLY A 1 88 ? 8.423 37.316 26.319 1.00 21.46 116 GLY A CA 1
ATOM 687 C C . GLY A 1 88 ? 9.544 36.421 25.820 1.00 20.18 116 GLY A C 1
ATOM 688 O O . GLY A 1 88 ? 10.627 36.944 25.531 1.00 22.19 116 GLY A O 1
ATOM 689 N N . TYR A 1 89 ? 9.303 35.124 25.727 1.00 20.75 117 TYR A N 1
ATOM 690 C CA . TYR A 1 89 ? 10.409 34.155 25.595 1.00 21.19 117 TYR A CA 1
ATOM 691 C C . TYR A 1 89 ? 11.042 34.184 24.189 1.00 20.99 117 TYR A C 1
ATOM 692 O O . TYR A 1 89 ? 10.365 34.069 23.166 1.00 22.92 117 TYR A O 1
ATOM 701 N N . VAL A 1 90 ? 12.349 34.282 24.196 1.00 19.85 118 VAL A N 1
ATOM 702 C CA . VAL A 1 90 ? 13.215 33.976 23.038 1.00 20.18 118 VAL A CA 1
ATOM 703 C C . VAL A 1 90 ? 14.419 33.203 23.559 1.00 20.26 118 VAL A C 1
ATOM 704 O O . VAL A 1 90 ? 14.881 33.450 24.696 1.00 19.86 118 VAL A O 1
ATOM 708 N N . ASN A 1 91 ? 14.922 32.254 22.785 1.00 20.36 119 ASN A N 1
ATOM 709 C CA . ASN A 1 91 ? 16.099 31.456 23.180 1.00 17.94 119 ASN A CA 1
ATOM 710 C C . ASN A 1 91 ? 17.333 32.325 22.998 1.00 19.04 119 ASN A C 1
ATOM 711 O O . ASN A 1 91 ? 17.972 32.281 21.931 1.00 21.79 119 ASN A O 1
ATOM 716 N N . ALA A 1 92 ? 17.659 33.131 23.997 1.00 17.60 120 ALA A N 1
ATOM 717 C CA . ALA A 1 92 ? 18.711 34.149 23.874 1.00 16.88 120 ALA A CA 1
ATOM 718 C C . ALA A 1 92 ? 19.166 34.521 25.277 1.00 15.17 120 ALA A C 1
ATOM 719 O O . ALA A 1 92 ? 18.278 34.639 26.179 1.00 16.45 120 ALA A O 1
ATOM 721 N N . SER A 1 93 ? 20.458 34.668 25.452 1.00 14.64 121 SER A N 1
ATOM 722 C CA . SER A 1 93 ? 21.098 34.909 26.764 1.00 14.31 121 SER A CA 1
ATOM 723 C C . SER A 1 93 ? 21.966 36.148 26.712 1.00 14.51 121 SER A C 1
ATOM 724 O O . SER A 1 93 ? 22.724 36.339 25.741 1.00 16.08 121 SER A O 1
ATOM 727 N N . LEU A 1 94 ? 21.909 37.012 27.711 1.00 14.26 122 LEU A N 1
ATOM 728 C CA . LEU A 1 94 ? 22.867 38.103 27.894 1.00 14.52 122 LEU A CA 1
ATOM 729 C C . LEU A 1 94 ? 24.199 37.594 28.396 1.00 14.34 122 LEU A C 1
ATOM 730 O O . LEU A 1 94 ? 24.262 36.971 29.478 1.00 15.84 122 LEU A O 1
ATOM 735 N N . ILE A 1 95 ? 25.260 37.822 27.630 1.00 14.85 123 ILE A N 1
ATOM 736 C CA . ILE A 1 95 ? 26.635 37.486 28.013 1.00 14.82 123 ILE A CA 1
ATOM 737 C C . ILE A 1 95 ? 27.331 38.779 28.321 1.00 15.92 123 ILE A C 1
ATOM 738 O O . ILE A 1 95 ? 27.549 39.602 27.427 1.00 17.02 123 ILE A O 1
ATOM 743 N N . LYS A 1 96 ? 27.668 38.990 29.592 1.00 17.44 124 LYS A N 1
ATOM 744 C CA . LYS A 1 96 ? 28.221 40.268 30.063 1.00 18.01 124 LYS A CA 1
ATOM 745 C C . LYS A 1 96 ? 29.225 39.954 31.163 1.00 18.32 124 LYS A C 1
ATOM 746 O O . LYS A 1 96 ? 28.839 39.351 32.157 1.00 22.42 124 LYS A O 1
ATOM 752 N N . THR A 1 97 ? 30.452 40.393 31.020 1.00 18.89 125 THR A N 1
ATOM 753 C CA . THR A 1 97 ? 31.524 40.124 31.995 1.00 23.15 125 THR A CA 1
ATOM 754 C C . THR A 1 97 ? 31.838 41.395 32.786 1.00 26.22 125 THR A C 1
ATOM 755 O O . THR A 1 97 ? 32.388 41.295 33.860 1.00 31.75 125 THR A O 1
ATOM 759 N N . SER A 1 98 ? 31.548 42.557 32.243 1.00 25.62 126 SER A N 1
ATOM 760 C CA . SER A 1 98 ? 32.122 43.833 32.731 1.00 29.04 126 SER A CA 1
ATOM 761 C C . SER A 1 98 ? 31.123 44.962 32.518 1.00 35.41 126 SER A C 1
ATOM 762 O O . SER A 1 98 ? 30.256 44.837 31.661 1.00 35.56 126 SER A O 1
ATOM 765 N N . GLU A 1 99 ? 31.245 46.040 33.289 1.00 45.64 127 GLU A N 1
ATOM 766 C CA . GLU A 1 99 ? 30.455 47.257 33.009 1.00 67.00 127 GLU A CA 1
ATOM 767 C C . GLU A 1 99 ? 31.458 48.321 32.616 1.00 55.94 127 GLU A C 1
ATOM 768 O O . GLU A 1 99 ? 31.854 49.094 33.464 1.00 55.81 127 GLU A O 1
ATOM 774 N N . SER A 1 100 ? 31.839 48.314 31.355 1.00 49.68 128 SER A N 1
ATOM 775 C CA . SER A 1 100 ? 32.877 49.205 30.795 1.00 52.00 128 SER A CA 1
ATOM 776 C C . SER A 1 100 ? 32.427 49.642 29.405 1.00 48.19 128 SER A C 1
ATOM 777 O O . SER A 1 100 ? 31.953 48.790 28.629 1.00 54.17 128 SER A O 1
ATOM 780 N N . GLU A 1 101 ? 32.602 50.918 29.100 1.00 44.88 129 GLU A N 1
ATOM 781 C CA . GLU A 1 101 ? 32.323 51.455 27.749 1.00 46.61 129 GLU A CA 1
ATOM 782 C C . GLU A 1 101 ? 33.285 50.829 26.731 1.00 43.75 129 GLU A C 1
ATOM 783 O O . GLU A 1 101 ? 33.077 51.052 25.530 1.00 52.02 129 GLU A O 1
ATOM 789 N N . SER A 1 102 ? 34.293 50.075 27.179 1.00 35.80 130 SER A N 1
ATOM 790 C CA . SER A 1 102 ? 35.309 49.509 26.250 1.00 31.51 130 SER A CA 1
ATOM 791 C C . SER A 1 102 ? 35.099 48.009 26.040 1.00 28.55 130 SER A C 1
ATOM 792 O O . SER A 1 102 ? 35.865 47.435 25.268 1.00 35.64 130 SER A O 1
ATOM 795 N N . ILE A 1 103 ? 34.142 47.388 26.743 1.00 28.05 131 ILE A N 1
ATOM 796 C CA . ILE A 1 103 ? 33.937 45.914 26.683 1.00 23.54 131 ILE A CA 1
ATOM 797 C C . ILE A 1 103 ? 32.519 45.634 26.190 1.00 23.74 131 ILE A C 1
ATOM 798 O O . ILE A 1 103 ? 31.560 46.059 26.848 1.00 25.82 131 ILE A O 1
ATOM 803 N N . SER A 1 104 ? 32.405 44.976 25.027 1.00 22.99 132 SER A N 1
ATOM 804 C CA . SER A 1 104 ? 31.109 44.607 24.425 1.00 21.44 132 SER A CA 1
ATOM 805 C C . SER A 1 104 ? 30.361 43.623 25.328 1.00 19.46 132 SER A C 1
ATOM 806 O O . SER A 1 104 ? 30.994 42.741 25.956 1.00 21.56 132 SER A O 1
ATOM 809 N N . GLN A 1 105 ? 29.046 43.732 25.280 1.00 19.98 133 GLN A N 1
ATOM 810 C CA . GLN A 1 105 ? 28.164 42.673 25.776 1.00 18.47 133 GLN A CA 1
ATOM 811 C C . GLN A 1 105 ? 27.585 41.957 24.560 1.00 18.73 133 GLN A C 1
ATOM 812 O O . GLN A 1 105 ? 27.500 42.579 23.446 1.00 21.78 133 GLN A O 1
ATOM 818 N N . PHE A 1 106 ? 27.238 40.711 24.744 1.00 17.30 134 PHE A N 1
ATOM 819 C CA . PHE A 1 106 ? 26.684 39.872 23.667 1.00 17.34 134 PHE A CA 1
ATOM 820 C C . PHE A 1 106 ? 25.307 39.367 24.018 1.00 16.90 134 PHE A C 1
ATOM 821 O O . PHE A 1 106 ? 24.967 39.158 25.192 1.00 18.60 134 PHE A O 1
ATOM 829 N N . ILE A 1 107 ? 24.521 39.097 23.007 1.00 16.10 135 ILE A N 1
ATOM 830 C CA . ILE A 1 107 ? 23.360 38.200 23.067 1.00 15.93 135 ILE A CA 1
ATOM 831 C C . ILE A 1 107 ? 23.711 36.910 22.360 1.00 17.11 135 ILE A C 1
ATOM 832 O O . ILE A 1 107 ? 23.883 36.932 21.113 1.00 18.60 135 ILE A O 1
ATOM 837 N N . ALA A 1 108 ? 23.889 35.839 23.106 1.00 16.39 136 ALA A N 1
ATOM 838 C CA . ALA A 1 108 ? 24.143 34.501 22.543 1.00 16.54 136 ALA A CA 1
ATOM 839 C C . ALA A 1 108 ? 22.806 33.857 22.292 1.00 17.83 136 ALA A C 1
ATOM 840 O O . ALA A 1 108 ? 21.996 33.756 23.230 1.00 17.65 136 ALA A O 1
ATOM 842 N N . THR A 1 109 ? 22.530 33.472 21.044 1.00 18.21 137 THR A N 1
ATOM 843 C CA . THR A 1 109 ? 21.192 32.966 20.709 1.00 19.13 137 THR A CA 1
ATOM 844 C C . THR A 1 109 ? 21.309 31.819 19.701 1.00 18.62 137 THR A C 1
ATOM 845 O O . THR A 1 109 ? 22.378 31.641 19.114 1.00 20.50 137 THR A O 1
ATOM 849 N N . GLN A 1 110 ? 20.266 31.037 19.553 1.00 20.68 138 GLN A N 1
ATOM 850 C CA . GLN A 1 110 ? 20.224 29.927 18.579 1.00 21.01 138 GLN A CA 1
ATOM 851 C C . GLN A 1 110 ? 19.987 30.495 17.180 1.00 22.44 138 GLN A C 1
ATOM 852 O O . GLN A 1 110 ? 19.566 31.633 17.043 1.00 23.60 138 GLN A O 1
ATOM 858 N N . GLY A 1 111 ? 20.348 29.700 16.188 1.00 22.38 139 GLY A N 1
ATOM 859 C CA . GLY A 1 111 ? 20.014 30.058 14.791 1.00 27.16 139 GLY A CA 1
ATOM 860 C C . GLY A 1 111 ? 18.484 30.054 14.738 1.00 29.41 139 GLY A C 1
ATOM 861 O O . GLY A 1 111 ? 17.847 29.077 15.144 1.00 27.41 139 GLY A O 1
ATOM 862 N N . PRO A 1 112 ? 17.752 31.156 14.340 1.00 26.25 140 PRO A N 1
ATOM 863 C CA . PRO A 1 112 ? 16.282 31.272 14.359 1.00 27.43 140 PRO A CA 1
ATOM 864 C C . PRO A 1 112 ? 15.575 30.164 13.581 1.00 29.32 140 PRO A C 1
ATOM 865 O O . PRO A 1 112 ? 16.066 29.733 12.530 1.00 31.20 140 PRO A O 1
ATOM 869 N N . LEU A 1 113 ? 14.442 29.716 14.119 1.00 31.57 141 LEU A N 1
ATOM 870 C CA . LEU A 1 113 ? 13.534 28.762 13.441 1.00 31.76 141 LEU A CA 1
ATOM 871 C C . LEU A 1 113 ? 12.577 29.581 12.593 1.00 34.68 141 LEU A C 1
ATOM 872 O O . LEU A 1 113 ? 12.433 30.770 12.839 1.00 30.40 141 LEU A O 1
ATOM 877 N N . PRO A 1 114 ? 11.909 28.991 11.567 1.00 38.88 142 PRO A N 1
ATOM 878 C CA . PRO A 1 114 ? 10.957 29.744 10.759 1.00 57.07 142 PRO A CA 1
ATOM 879 C C . PRO A 1 114 ? 9.936 30.485 11.632 1.00 41.92 142 PRO A C 1
ATOM 880 O O . PRO A 1 114 ? 9.658 31.632 11.363 1.00 40.05 142 PRO A O 1
ATOM 884 N N . HIS A 1 115 ? 9.425 29.843 12.673 1.00 32.69 143 HIS A N 1
ATOM 885 C CA . HIS A 1 115 ? 8.389 30.444 13.554 1.00 37.86 143 HIS A CA 1
ATOM 886 C C . HIS A 1 115 ? 8.995 31.325 14.657 1.00 36.52 143 HIS A C 1
ATOM 887 O O . HIS A 1 115 ? 8.184 31.884 15.415 1.00 35.94 143 HIS A O 1
ATOM 894 N N . THR A 1 116 ? 10.315 31.507 14.736 1.00 32.84 144 THR A N 1
ATOM 895 C CA . THR A 1 116 ? 10.890 32.475 15.721 1.00 28.50 144 THR A CA 1
ATOM 896 C C . THR A 1 116 ? 11.607 33.626 15.023 1.00 29.94 144 THR A C 1
ATOM 897 O O . THR A 1 116 ? 12.293 34.413 15.704 1.00 28.42 144 THR A O 1
ATOM 901 N N . MET A 1 117 ? 11.469 33.747 13.703 1.00 29.84 145 MET A N 1
ATOM 902 C CA . MET A 1 117 ? 12.167 34.858 13.017 1.00 33.21 145 MET A CA 1
ATOM 903 C C . MET A 1 117 ? 11.572 36.228 13.372 1.00 30.98 145 MET A C 1
ATOM 904 O O . MET A 1 117 ? 12.360 37.179 13.515 1.00 28.35 145 MET A O 1
ATOM 909 N N . GLU A 1 118 ? 10.245 36.343 13.534 1.00 31.91 146 GLU A N 1
ATOM 910 C CA . GLU A 1 118 ? 9.691 37.640 13.993 1.00 30.56 146 GLU A CA 1
ATOM 911 C C . GLU A 1 118 ? 10.213 37.926 15.40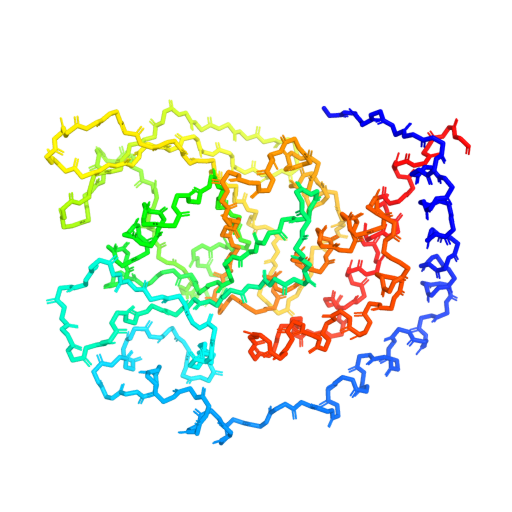7 1.00 29.11 146 GLU A C 1
ATOM 912 O O . GLU A 1 118 ? 10.616 39.068 15.669 1.00 28.65 146 GLU A O 1
ATOM 918 N N . ASP A 1 119 ? 10.239 36.912 16.260 1.00 28.81 147 ASP A N 1
ATOM 919 C CA . ASP A 1 119 ? 10.793 37.057 17.636 1.00 28.49 147 ASP A CA 1
ATOM 920 C C . ASP A 1 119 ? 12.235 37.568 17.579 1.00 27.42 147 ASP A C 1
ATOM 921 O O . ASP A 1 119 ? 12.607 38.501 18.331 1.00 25.08 147 ASP A O 1
ATOM 926 N N . PHE A 1 120 ? 13.037 36.974 16.700 1.00 25.58 148 PHE A N 1
ATOM 927 C CA . PHE A 1 120 ? 14.449 37.387 16.553 1.00 26.88 148 PHE A CA 1
ATOM 928 C C . PHE A 1 120 ? 14.548 38.857 16.152 1.00 26.78 148 PHE A C 1
ATOM 929 O O . PHE A 1 120 ? 15.319 39.615 16.772 1.00 25.11 148 PHE A O 1
ATOM 937 N N . TRP A 1 121 ? 13.847 39.266 15.085 1.00 25.28 149 TRP A N 1
ATOM 938 C CA . TRP A 1 121 ? 13.973 40.663 14.641 1.00 26.75 149 TRP A CA 1
ATOM 939 C C . TRP A 1 121 ? 13.380 41.620 15.661 1.00 24.29 149 TRP A C 1
ATOM 940 O O . TRP A 1 121 ? 13.918 42.732 15.786 1.00 27.55 149 TRP A O 1
ATOM 951 N N . GLU A 1 122 ? 12.322 41.199 16.370 1.00 28.90 150 GLU A N 1
ATOM 952 C CA . GLU A 1 122 ? 11.750 42.047 17.437 1.00 31.10 150 GLU A CA 1
ATOM 953 C C . GLU A 1 122 ? 12.824 42.246 18.512 1.00 26.99 150 GLU A C 1
ATOM 954 O O . GLU A 1 122 ? 12.989 43.383 18.983 1.00 26.16 150 GLU A O 1
ATOM 960 N N . MET A 1 123 ? 13.559 41.188 18.844 1.00 24.19 151 MET A N 1
ATOM 961 C CA . MET A 1 123 ? 14.665 41.300 19.833 1.00 24.34 151 MET A CA 1
ATOM 962 C C . MET A 1 123 ? 15.729 42.281 19.312 1.00 21.98 151 MET A C 1
ATOM 963 O O . MET A 1 123 ? 16.216 43.133 20.060 1.00 22.95 151 MET A O 1
ATOM 968 N N . VAL A 1 124 ? 16.100 42.172 18.031 1.00 25.42 152 VAL A N 1
ATOM 969 C CA . VAL A 1 124 ? 17.128 43.074 17.434 1.00 25.95 152 VAL A CA 1
ATOM 970 C C . VAL A 1 124 ? 16.680 44.528 17.603 1.00 23.53 152 VAL A C 1
ATOM 971 O O . VAL A 1 124 ? 17.502 45.377 17.991 1.00 27.28 152 VAL A O 1
ATOM 975 N N . ILE A 1 125 ? 15.425 44.815 17.276 1.00 28.74 153 ILE A N 1
ATOM 976 C CA . ILE A 1 125 ? 14.919 46.211 17.371 1.00 27.05 153 ILE A CA 1
ATOM 977 C C . ILE A 1 125 ? 14.862 46.634 18.839 1.00 24.82 153 ILE A C 1
ATOM 978 O O . ILE A 1 125 ? 15.371 47.724 19.164 1.00 28.68 153 ILE A O 1
ATOM 983 N N . GLN A 1 126 ? 14.260 45.810 19.701 1.00 27.27 154 GLN A N 1
ATOM 984 C CA . GLN A 1 126 ? 14.041 46.200 21.116 1.00 24.01 154 GLN A CA 1
ATOM 985 C C . GLN A 1 126 ? 15.376 46.415 21.828 1.00 23.87 154 GLN A C 1
ATOM 986 O O . GLN A 1 126 ? 15.457 47.327 22.656 1.00 26.66 154 GLN A O 1
ATOM 992 N N . GLN A 1 127 ? 16.394 45.621 21.499 1.00 23.78 155 GLN A N 1
ATOM 993 C CA . GLN A 1 127 ? 17.728 45.715 22.148 1.00 24.11 155 GLN A CA 1
ATOM 994 C C . GLN A 1 127 ? 18.669 46.621 21.338 1.00 24.73 155 GLN A C 1
ATOM 995 O O . GLN A 1 127 ? 19.799 46.830 21.764 1.00 25.83 155 GLN A O 1
ATOM 1001 N N . HIS A 1 128 ? 18.202 47.166 20.216 1.00 25.39 156 HIS A N 1
ATOM 1002 C CA . HIS A 1 128 ? 18.995 48.031 19.281 1.00 28.61 156 HIS A CA 1
ATOM 1003 C C . HIS A 1 128 ? 20.394 47.439 19.044 1.00 27.46 156 HIS A C 1
ATOM 1004 O O . HIS A 1 128 ? 21.416 48.143 19.197 1.00 27.06 156 HIS A O 1
ATOM 1011 N N . CYS A 1 129 ? 20.433 46.170 18.654 1.00 25.83 157 CYS A N 1
ATOM 1012 C CA . CYS A 1 129 ? 21.711 45.453 18.411 1.00 26.44 157 CYS A CA 1
ATOM 1013 C C . CYS A 1 129 ? 22.329 45.965 17.122 1.00 28.61 157 CYS A C 1
ATOM 1014 O O . CYS A 1 129 ? 21.676 45.891 16.104 1.00 28.53 157 CYS A O 1
ATOM 1017 N N . PRO A 1 130 ? 23.562 46.510 17.136 1.00 26.09 158 PRO A N 1
ATOM 1018 C CA . PRO A 1 130 ? 24.151 47.041 15.903 1.00 27.39 158 PRO A CA 1
ATOM 1019 C C . PRO A 1 130 ? 24.753 45.983 14.964 1.00 29.83 158 PRO A C 1
ATOM 1020 O O . PRO A 1 130 ? 24.985 46.298 13.776 1.00 29.76 158 PRO A O 1
ATOM 1024 N N . ILE A 1 131 ? 25.008 44.780 15.485 1.00 26.57 159 ILE A N 1
ATOM 1025 C CA . ILE A 1 131 ? 25.810 43.728 14.795 1.00 25.48 159 ILE A CA 1
ATOM 1026 C C . ILE A 1 131 ? 25.116 42.398 15.018 1.00 26.05 159 ILE A C 1
ATOM 1027 O O . ILE A 1 131 ? 24.750 42.107 16.160 1.00 25.29 159 ILE A O 1
ATOM 1032 N N . ILE A 1 132 ? 25.101 41.560 14.011 1.00 26.30 160 ILE A N 1
ATOM 1033 C CA . ILE A 1 132 ? 24.837 40.114 14.085 1.00 23.01 160 ILE A CA 1
ATOM 1034 C C . ILE A 1 132 ? 26.041 39.364 13.541 1.00 22.88 160 ILE A C 1
ATOM 1035 O O . ILE A 1 132 ? 26.426 39.599 12.394 1.00 27.16 160 ILE A O 1
ATOM 1040 N N . VAL A 1 133 ? 26.601 38.487 14.339 1.00 24.44 161 VAL A N 1
ATOM 1041 C CA . VAL A 1 133 ? 27.673 37.543 13.982 1.00 23.37 161 VAL A CA 1
ATOM 1042 C C . VAL A 1 133 ? 27.043 36.182 13.826 1.00 24.37 161 VAL A C 1
ATOM 1043 O O . VAL A 1 133 ? 26.550 35.601 14.823 1.00 23.58 161 VAL A O 1
ATOM 1047 N N . MET A 1 134 ? 27.090 35.672 12.603 1.00 25.83 162 MET A N 1
ATOM 1048 C CA . MET A 1 134 ? 26.506 34.365 12.270 1.00 23.85 162 MET A CA 1
ATOM 1049 C C . MET A 1 134 ? 27.629 33.392 11.934 1.00 25.43 162 MET A C 1
ATOM 1050 O O . MET A 1 134 ? 28.341 33.638 10.933 1.00 26.83 162 MET A O 1
ATOM 1055 N N . LEU A 1 135 ? 27.777 32.286 12.661 1.00 23.20 163 LEU A N 1
ATOM 1056 C CA . LEU A 1 135 ? 28.943 31.373 12.569 1.00 22.53 163 LEU A CA 1
ATOM 1057 C C . LEU A 1 135 ? 28.510 30.007 12.058 1.00 27.83 163 LEU A C 1
ATOM 1058 O O . LEU A 1 135 ? 29.142 29.028 12.385 1.00 29.97 163 LEU A O 1
ATOM 1063 N N . THR A 1 136 ? 27.487 29.961 11.218 1.00 29.89 164 THR A N 1
ATOM 1064 C CA . THR A 1 136 ? 27.009 28.664 10.694 1.00 29.94 164 THR A CA 1
ATOM 1065 C C . THR A 1 136 ? 26.521 28.872 9.251 1.00 52.04 164 THR A C 1
ATOM 1066 O O . THR A 1 136 ? 26.161 29.975 8.940 1.00 213.94 164 THR A O 1
ATOM 1070 N N . ARG A 1 137 ? 26.477 27.755 8.558 1.00 31.88 165 ARG A N 1
ATOM 1071 C CA . ARG A 1 137 ? 25.668 27.618 7.330 1.00 35.77 165 ARG A CA 1
ATOM 1072 C C . ARG A 1 137 ? 24.219 27.376 7.726 1.00 42.74 165 ARG A C 1
ATOM 1073 O O . ARG A 1 137 ? 23.966 26.921 8.860 1.00 36.38 165 ARG A O 1
ATOM 1081 N N . LEU A 1 138 ? 23.300 27.640 6.799 1.00 37.06 166 LEU A N 1
ATOM 1082 C CA . LEU A 1 138 ? 21.887 27.240 7.011 1.00 37.79 166 LEU A CA 1
ATOM 1083 C C . LEU A 1 138 ? 21.787 25.714 7.110 1.00 32.31 166 LEU A C 1
ATOM 1084 O O . LEU A 1 138 ? 20.977 25.219 7.882 1.00 36.76 166 LEU A O 1
ATOM 1089 N N . VAL A 1 139 ? 22.482 24.972 6.222 1.00 39.94 167 VAL A N 1
ATOM 1090 C CA . VAL A 1 139 ? 22.378 23.479 6.181 1.00 41.24 167 VAL A CA 1
ATOM 1091 C C . VAL A 1 139 ? 23.780 22.881 6.138 1.00 36.72 167 VAL A C 1
ATOM 1092 O O . VAL A 1 139 ? 24.614 23.417 5.414 1.00 51.14 167 VAL A O 1
ATOM 1096 N N . ASP A 1 140 ? 24.011 21.785 6.857 1.00 43.59 168 ASP A N 1
ATOM 1097 C CA . ASP A 1 140 ? 25.365 21.174 6.907 1.00 58.73 168 ASP A CA 1
ATOM 1098 C C . ASP A 1 140 ? 25.466 20.174 5.752 1.00 57.47 168 ASP A C 1
ATOM 1099 O O . ASP A 1 140 ? 24.467 20.000 5.007 1.00 38.90 168 ASP A O 1
ATOM 1104 N N . ASN A 1 141 ? 26.602 19.496 5.621 1.00 68.54 169 ASN A N 1
ATOM 1105 C CA . ASN A 1 141 ? 26.785 18.591 4.447 1.00 80.91 169 ASN A CA 1
ATOM 1106 C C . ASN A 1 141 ? 26.113 17.230 4.665 1.00 61.70 169 ASN A C 1
ATOM 1107 O O . ASN A 1 141 ? 25.924 16.505 3.664 1.00 78.32 169 ASN A O 1
ATOM 1112 N N . ASN A 1 142 ? 25.748 16.895 5.909 1.00 51.52 170 ASN A N 1
ATOM 1113 C CA . ASN A 1 142 ? 24.878 15.728 6.189 1.00 107.93 170 ASN A CA 1
ATOM 1114 C C . ASN A 1 142 ? 23.429 16.070 5.824 1.00 139.55 170 ASN A C 1
ATOM 1115 O O . ASN A 1 142 ? 22.578 15.199 6.045 1.00 128.09 170 ASN A O 1
ATOM 1120 N N . ARG A 1 143 ? 23.191 17.290 5.317 1.00 72.25 171 ARG A N 1
ATOM 1121 C CA . ARG A 1 143 ? 21.886 17.883 4.876 1.00 173.27 171 ARG A CA 1
ATOM 1122 C C . ARG A 1 143 ? 20.989 18.275 6.054 1.00 188.89 171 ARG A C 1
ATOM 1123 O O . ARG A 1 143 ? 19.782 18.411 5.839 1.00 105.56 171 ARG A O 1
ATOM 1131 N N . THR A 1 144 ? 21.553 18.518 7.235 1.00 224.79 172 THR A N 1
ATOM 1132 C CA . THR A 1 144 ? 20.740 18.984 8.385 1.00 196.85 172 THR A CA 1
ATOM 1133 C C . THR A 1 144 ? 20.600 20.506 8.335 1.00 227.42 172 THR A C 1
ATOM 1134 O O . THR A 1 144 ? 21.611 21.188 8.161 1.00 96.40 172 THR A O 1
ATOM 1138 N N . VAL A 1 145 ? 19.377 21.005 8.484 1.00 59.91 173 VAL A N 1
ATOM 1139 C CA . VAL A 1 145 ? 19.141 22.467 8.606 1.00 72.01 173 VAL A CA 1
ATOM 1140 C C . VAL A 1 145 ? 19.759 22.881 9.940 1.00 70.07 173 VAL A C 1
ATOM 1141 O O . VAL A 1 145 ? 19.596 22.149 10.908 1.00 67.49 173 VAL A O 1
ATOM 1145 N N . LYS A 1 146 ? 20.473 23.988 9.980 1.00 36.13 174 LYS A N 1
ATOM 1146 C CA . LYS A 1 146 ? 21.131 24.393 11.246 1.00 40.23 174 LYS A CA 1
ATOM 1147 C C . LYS A 1 146 ? 20.604 25.751 11.658 1.00 37.58 174 LYS A C 1
ATOM 1148 O O . LYS A 1 146 ? 20.765 26.134 12.815 1.00 32.30 174 LYS A O 1
ATOM 1154 N N . CYS A 1 147 ? 20.042 26.496 10.755 1.00 39.53 175 CYS A N 1
ATOM 1155 C CA . CYS A 1 147 ? 19.583 27.887 10.965 1.00 37.96 175 CYS A CA 1
ATOM 1156 C C . CYS A 1 147 ? 18.604 28.294 9.863 1.00 37.63 175 CYS A C 1
ATOM 1157 O O . CYS A 1 147 ? 18.817 27.928 8.729 1.00 40.60 175 CYS A O 1
ATOM 1160 N N . GLY A 1 148 ? 17.561 29.034 10.182 1.00 34.40 176 GLY A N 1
ATOM 1161 C CA . GLY A 1 148 ? 16.586 29.424 9.156 1.00 33.30 176 GLY A CA 1
ATOM 1162 C C . GLY A 1 148 ? 17.041 30.670 8.429 1.00 47.08 176 GLY A C 1
ATOM 1163 O O . GLY A 1 148 ? 17.852 31.433 8.978 1.00 35.59 176 GLY A O 1
ATOM 1164 N N . ASP A 1 149 ? 16.587 30.861 7.190 1.00 61.07 177 ASP A N 1
ATOM 1165 C CA . ASP A 1 149 ? 16.942 32.078 6.423 1.00 62.98 177 ASP A CA 1
ATOM 1166 C C . ASP A 1 149 ? 16.083 33.253 6.893 1.00 45.76 177 ASP A C 1
ATOM 1167 O O . ASP A 1 149 ? 14.941 33.391 6.467 1.00 36.01 177 ASP A O 1
ATOM 1172 N N . TYR A 1 150 ? 16.624 34.044 7.809 1.00 35.43 178 TYR A N 1
ATOM 1173 C CA . TYR A 1 150 ? 15.910 35.210 8.362 1.00 32.63 178 TYR A CA 1
ATOM 1174 C C . TYR A 1 150 ? 16.453 36.493 7.753 1.00 30.91 178 TYR A C 1
ATOM 1175 O O . TYR A 1 150 ? 16.023 37.544 8.204 1.00 33.66 178 TYR A O 1
ATOM 1184 N N . PHE A 1 151 ? 17.277 36.433 6.693 1.00 32.42 179 PHE A N 1
ATOM 1185 C CA . PHE A 1 151 ? 17.968 37.687 6.289 1.00 33.37 179 PHE A CA 1
ATOM 1186 C C . PHE A 1 151 ? 18.100 37.874 4.770 1.00 45.29 179 PHE A C 1
ATOM 1187 O O . PHE A 1 151 ? 18.379 39.014 4.359 1.00 39.33 179 PHE A O 1
ATOM 1195 N N . GLN A 1 152 ? 17.935 36.852 3.940 1.00 41.57 180 GLN A N 1
ATOM 1196 C CA . GLN A 1 152 ? 18.129 37.038 2.484 1.00 67.80 180 GLN A CA 1
ATOM 1197 C C . GLN A 1 152 ? 16.845 37.596 1.876 1.00 64.09 180 GLN A C 1
ATOM 1198 O O . GLN A 1 152 ? 15.768 37.107 2.207 1.00 43.34 180 GLN A O 1
ATOM 1204 N N . ASP A 1 153 ? 16.963 38.597 1.008 1.00 67.54 181 ASP A N 1
ATOM 1205 C CA . ASP A 1 153 ? 15.782 39.254 0.382 1.00 88.25 181 ASP A CA 1
ATOM 1206 C C . ASP A 1 153 ? 15.967 39.304 -1.139 1.00 69.11 181 ASP A C 1
ATOM 1207 O O . ASP A 1 153 ? 15.622 40.341 -1.756 1.00 59.14 181 ASP A O 1
ATOM 1212 N N . GLU A 1 154 ? 16.454 38.216 -1.735 1.00 76.30 182 GLU A N 1
ATOM 1213 C CA . GLU A 1 154 ? 16.694 38.193 -3.202 1.00 97.40 182 GLU A CA 1
ATOM 1214 C C . GLU A 1 154 ? 15.361 38.240 -3.953 1.00 112.11 182 GLU A C 1
ATOM 1215 O O . GLU A 1 154 ? 15.339 38.805 -5.051 1.00 77.39 182 GLU A O 1
ATOM 1221 N N . ASP A 1 155 ? 14.290 37.696 -3.375 1.00 117.92 183 ASP A N 1
ATOM 1222 C CA . ASP A 1 155 ? 12.950 37.754 -4.015 1.00 138.11 183 ASP A CA 1
ATOM 1223 C C . ASP A 1 155 ? 12.427 39.189 -3.966 1.00 113.05 183 ASP A C 1
ATOM 1224 O O . ASP A 1 155 ? 11.953 39.691 -5.002 1.00 140.31 183 ASP A O 1
ATOM 1229 N N . GLY A 1 156 ? 12.537 39.818 -2.802 1.00 103.12 184 GLY A N 1
ATOM 1230 C CA . GLY A 1 156 ? 11.974 41.149 -2.523 1.00 118.17 184 GLY A CA 1
ATOM 1231 C C . GLY A 1 156 ? 12.037 41.406 -1.022 1.00 78.58 184 GLY A C 1
ATOM 1232 O O . GLY A 1 156 ? 12.512 40.557 -0.272 1.00 59.40 184 GLY A O 1
ATOM 1233 N N . PRO A 1 157 ? 11.568 42.572 -0.537 1.00 90.13 185 PRO A N 1
ATOM 1234 C CA . PRO A 1 157 ? 11.654 42.888 0.888 1.00 71.71 185 PRO A CA 1
ATOM 1235 C C . PRO A 1 157 ? 11.053 41.777 1.758 1.00 65.97 185 PRO A C 1
ATOM 1236 O O . PRO A 1 157 ? 9.996 41.263 1.458 1.00 57.52 185 PRO A O 1
ATOM 1240 N N . ARG A 1 158 ? 11.764 41.406 2.814 1.00 50.30 186 ARG A N 1
ATOM 1241 C CA . ARG A 1 158 ? 11.303 40.362 3.759 1.00 54.91 186 ARG A CA 1
ATOM 1242 C C . ARG A 1 158 ? 10.347 40.997 4.764 1.00 41.65 186 ARG A C 1
ATOM 1243 O O . ARG A 1 158 ? 10.576 42.155 5.203 1.00 50.87 186 ARG A O 1
ATOM 1251 N N . GLU A 1 159 ? 9.315 40.253 5.137 1.00 43.72 187 GLU A N 1
ATOM 1252 C CA . GLU A 1 159 ? 8.375 40.711 6.188 1.00 47.58 187 GLU A CA 1
ATOM 1253 C C . GLU A 1 159 ? 8.285 39.669 7.296 1.00 42.17 187 GLU A C 1
ATOM 1254 O O . GLU A 1 159 ? 8.275 38.457 7.006 1.00 48.31 187 GLU A O 1
ATOM 1260 N N . PHE A 1 160 ? 8.209 40.160 8.528 1.00 42.94 188 PHE A N 1
ATOM 1261 C CA . PHE A 1 160 ? 8.050 39.286 9.712 1.00 41.33 188 PHE A CA 1
ATOM 1262 C C . PHE A 1 160 ? 6.990 39.920 10.594 1.00 44.10 188 PHE A C 1
ATOM 1263 O O . PHE A 1 160 ? 7.331 40.791 11.398 1.00 43.95 188 PHE A O 1
ATOM 1271 N N . GLY A 1 161 ? 5.738 39.531 10.384 1.00 49.18 189 GLY A N 1
ATOM 1272 C CA . GLY A 1 161 ? 4.588 40.193 11.022 1.00 48.43 189 GLY A CA 1
ATOM 1273 C C . GLY A 1 161 ? 4.652 41.691 10.796 1.00 47.01 189 GLY A C 1
ATOM 1274 O O . GLY A 1 161 ? 4.564 42.127 9.617 1.00 49.34 189 GLY A O 1
ATOM 1275 N N . ASN A 1 162 ? 4.890 42.444 11.866 1.00 53.28 190 ASN A N 1
ATOM 1276 C CA . ASN A 1 162 ? 4.891 43.926 11.851 1.00 57.32 190 ASN A CA 1
ATOM 1277 C C . ASN A 1 162 ? 6.238 44.466 11.356 1.00 49.22 190 ASN A C 1
ATOM 1278 O O . ASN A 1 162 ? 6.370 45.700 11.271 1.00 52.02 190 ASN A O 1
ATOM 1283 N N . ILE A 1 163 ? 7.200 43.591 11.046 1.00 43.94 191 ILE A N 1
ATOM 1284 C CA . ILE A 1 163 ? 8.602 44.019 10.781 1.00 43.19 191 ILE A CA 1
ATOM 1285 C C . ILE A 1 163 ? 8.925 43.826 9.296 1.00 42.81 191 ILE A C 1
ATOM 1286 O O . ILE A 1 163 ? 8.633 42.745 8.730 1.00 44.43 191 ILE A O 1
ATOM 1291 N N . SER A 1 164 ? 9.549 44.834 8.695 1.00 43.91 192 SER A N 1
ATOM 1292 C CA . SER A 1 164 ? 10.079 44.734 7.311 1.00 48.23 192 SER A CA 1
ATOM 1293 C C . SER A 1 164 ? 11.608 44.792 7.343 1.00 47.81 192 SER A C 1
ATOM 1294 O O . SER A 1 164 ? 12.178 45.573 8.127 1.00 43.14 192 SER A O 1
ATOM 1297 N N . LEU A 1 165 ? 12.246 43.980 6.511 1.00 44.44 193 LEU A N 1
ATOM 1298 C CA . LEU A 1 165 ? 13.726 43.918 6.401 1.00 41.76 193 LEU A CA 1
ATOM 1299 C C . LEU A 1 165 ? 14.152 44.172 4.955 1.00 46.39 193 LEU A C 1
ATOM 1300 O O . LEU A 1 165 ? 13.548 43.601 4.037 1.00 47.18 193 LEU A O 1
ATOM 1305 N N . THR A 1 166 ? 15.199 44.966 4.780 1.00 44.16 194 THR A N 1
ATOM 1306 C CA . THR A 1 166 ? 15.748 45.331 3.454 1.00 52.01 194 THR A CA 1
ATOM 1307 C C . THR A 1 166 ? 17.271 45.328 3.531 1.00 56.12 194 THR A C 1
ATOM 1308 O O . THR A 1 166 ? 17.842 45.764 4.529 1.00 48.45 194 THR A O 1
ATOM 1312 N N . THR A 1 167 ? 17.903 44.898 2.443 1.00 42.24 195 THR A N 1
ATOM 1313 C CA . THR A 1 167 ? 19.374 44.888 2.327 1.00 38.42 195 THR A CA 1
ATOM 1314 C C . THR A 1 167 ? 19.844 46.153 1.610 1.00 39.39 195 THR A C 1
ATOM 1315 O O . THR A 1 167 ? 19.393 46.389 0.494 1.00 40.45 195 THR A O 1
ATOM 1319 N N . LYS A 1 168 ? 20.748 46.911 2.223 1.00 37.00 196 LYS A N 1
ATOM 1320 C CA . LYS A 1 168 ? 21.315 48.120 1.581 1.00 43.56 196 LYS A CA 1
ATOM 1321 C C . LYS A 1 168 ? 22.465 47.703 0.665 1.00 65.71 196 LYS A C 1
ATOM 1322 O O . LYS A 1 168 ? 22.592 48.278 -0.392 1.00 54.53 196 LYS A O 1
ATOM 1328 N N . TRP A 1 169 ? 23.278 46.746 1.092 1.00 63.79 197 TRP A N 1
ATOM 1329 C CA . TRP A 1 169 ? 24.361 46.185 0.254 1.00 54.32 197 TRP A CA 1
ATOM 1330 C C . TRP A 1 169 ? 24.869 44.871 0.846 1.00 88.98 197 TRP A C 1
ATOM 1331 O O . TRP A 1 169 ? 24.662 44.581 2.041 1.00 68.40 197 TRP A O 1
ATOM 1342 N N . ILE A 1 170 ? 25.517 44.080 0.024 1.00 84.02 198 ILE A N 1
ATOM 1343 C CA . ILE A 1 170 ? 26.226 42.831 0.387 1.00 80.96 198 ILE A CA 1
ATOM 1344 C C . ILE A 1 170 ? 27.648 42.957 -0.144 1.00 101.96 198 ILE A C 1
ATOM 1345 O O . ILE A 1 170 ? 27.813 43.356 -1.320 1.00 70.66 198 ILE A O 1
ATOM 1350 N N . LYS A 1 171 ? 28.629 42.613 0.686 1.00 97.33 199 LYS A N 1
ATOM 1351 C CA . LYS A 1 171 ? 30.060 42.740 0.333 1.00 95.32 199 LYS A CA 1
ATOM 1352 C C . LYS A 1 171 ? 30.751 41.507 0.885 1.00 91.90 199 LYS A C 1
ATOM 1353 O O . LYS A 1 171 ? 30.421 41.094 2.005 1.00 64.38 199 LYS A O 1
ATOM 1355 N N . THR A 1 172 ? 31.653 40.916 0.119 1.00 113.45 200 THR A N 1
ATOM 1356 C CA . THR A 1 172 ? 32.476 39.790 0.618 1.00 81.43 200 THR A CA 1
ATOM 1357 C C . THR A 1 172 ? 33.879 40.252 0.975 1.00 62.56 200 THR A C 1
ATOM 1358 O O . THR A 1 172 ? 34.260 41.351 0.606 1.00 52.27 200 THR A O 1
ATOM 1362 N N . THR A 1 173 ? 34.597 39.425 1.714 1.00 45.50 201 THR A N 1
ATOM 1363 C CA . THR A 1 173 ? 36.009 39.691 2.039 1.00 35.63 201 THR A CA 1
ATOM 1364 C C . THR A 1 173 ? 36.866 38.574 1.452 1.00 32.74 201 THR A C 1
ATOM 1365 O O . THR A 1 173 ? 36.308 37.529 1.087 1.00 39.06 201 THR A O 1
ATOM 1369 N N . ASP A 1 174 ? 38.183 38.757 1.470 1.00 37.20 202 ASP A N 1
ATOM 1370 C CA . ASP A 1 174 ? 39.180 37.745 1.024 1.00 49.85 202 ASP A CA 1
ATOM 1371 C C . ASP A 1 174 ? 39.156 36.505 1.937 1.00 42.56 202 ASP A C 1
ATOM 1372 O O . ASP A 1 174 ? 39.578 35.436 1.494 1.00 40.23 202 ASP A O 1
ATOM 1377 N N . THR A 1 175 ? 38.694 36.641 3.182 1.00 44.33 203 THR A N 1
ATOM 1378 C CA . THR A 1 175 ? 38.727 35.572 4.215 1.00 41.27 203 THR A CA 1
ATOM 1379 C C . THR A 1 175 ? 37.405 34.794 4.307 1.00 42.99 203 THR A C 1
ATOM 1380 O O . THR A 1 175 ? 37.263 34.050 5.276 1.00 36.72 203 THR A O 1
ATOM 1384 N N . SER A 1 176 ? 36.495 34.960 3.337 1.00 43.40 204 SER A N 1
ATOM 1385 C CA . SER A 1 176 ? 35.189 34.262 3.169 1.00 51.84 204 SER A CA 1
ATOM 1386 C C . SER A 1 176 ? 34.084 34.882 4.021 1.00 45.12 204 SER A C 1
ATOM 1387 O O . SER A 1 176 ? 33.009 34.299 4.017 1.00 46.43 204 SER A O 1
ATOM 1390 N N . LEU A 1 177 ? 34.285 36.042 4.639 1.00 37.38 205 LEU A N 1
ATOM 1391 C CA . LEU A 1 177 ? 33.140 36.654 5.357 1.00 34.38 205 LEU A CA 1
ATOM 1392 C C . LEU A 1 177 ? 32.156 37.227 4.337 1.00 47.59 205 LEU A C 1
ATOM 1393 O O . LEU A 1 177 ? 32.599 37.709 3.326 1.00 46.67 205 LEU A O 1
ATOM 1398 N N . MET A 1 178 ? 30.872 37.209 4.684 1.00 36.81 206 MET A N 1
ATOM 1399 C CA . MET A 1 178 ? 29.774 37.872 3.938 1.00 45.83 206 MET A CA 1
ATOM 1400 C C . MET A 1 178 ? 29.225 38.994 4.797 1.00 57.51 206 MET A C 1
ATOM 1401 O O . MET 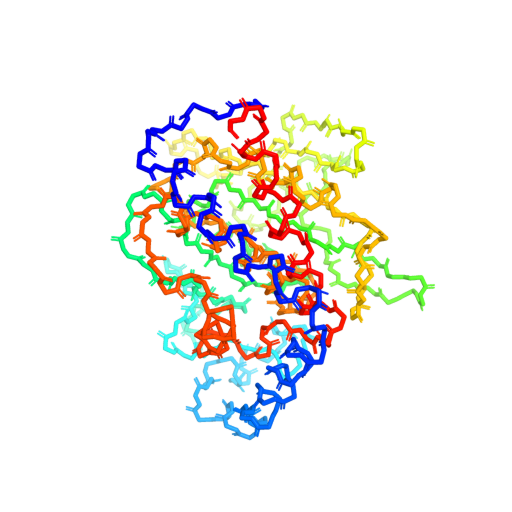A 1 178 ? 28.820 38.698 5.965 1.00 42.94 206 MET A O 1
ATOM 1406 N N . LEU A 1 179 ? 29.394 40.224 4.363 1.00 58.86 207 LEU A N 1
ATOM 1407 C CA . LEU A 1 179 ? 28.944 41.448 5.036 1.00 62.15 207 LEU A CA 1
ATOM 1408 C C . LEU A 1 179 ? 27.653 41.933 4.410 1.00 50.19 207 LEU A C 1
ATOM 1409 O O . LEU A 1 179 ? 27.702 42.274 3.275 1.00 74.48 207 LEU A O 1
ATOM 1414 N N . ARG A 1 180 ? 26.571 41.974 5.174 1.00 55.41 208 ARG A N 1
ATOM 1415 C CA . ARG A 1 180 ? 25.271 42.491 4.718 1.00 72.74 208 ARG A CA 1
ATOM 1416 C C . ARG A 1 180 ? 24.861 43.672 5.579 1.00 56.13 208 ARG A C 1
ATOM 1417 O O . ARG A 1 180 ? 24.649 43.479 6.771 1.00 73.69 208 ARG A O 1
ATOM 1425 N N . ASN A 1 181 ? 24.759 44.840 4.971 1.00 48.72 209 ASN A N 1
ATOM 1426 C CA . ASN A 1 181 ? 24.177 46.039 5.614 1.00 40.91 209 ASN A CA 1
ATOM 1427 C C . ASN A 1 181 ? 22.659 45.931 5.490 1.00 53.72 209 ASN A C 1
ATOM 1428 O O . ASN A 1 181 ? 22.107 46.033 4.361 1.00 51.01 209 ASN A O 1
ATOM 1433 N N . LEU A 1 182 ? 22.007 45.711 6.634 1.00 34.81 210 LEU A N 1
ATOM 1434 C CA . LEU A 1 182 ? 20.560 45.438 6.671 1.00 35.68 210 LEU A CA 1
ATOM 1435 C C . LEU A 1 182 ? 19.850 46.634 7.283 1.00 40.65 210 LEU A C 1
ATOM 1436 O O . LEU A 1 182 ? 20.436 47.365 8.103 1.00 41.62 210 LEU A O 1
ATOM 1441 N N . GLU A 1 183 ? 18.602 46.790 6.880 1.00 40.80 211 GLU A N 1
ATOM 1442 C CA . GLU A 1 183 ? 17.719 47.856 7.362 1.00 42.27 211 GLU A CA 1
ATOM 1443 C C . GLU A 1 183 ? 16.448 47.182 7.844 1.00 40.20 211 GLU A C 1
ATOM 1444 O O . GLU A 1 183 ? 15.804 46.476 7.047 1.00 45.63 211 GLU A O 1
ATOM 1450 N N . VAL A 1 184 ? 16.119 47.389 9.116 1.00 45.69 212 VAL A N 1
ATOM 1451 C CA . VAL A 1 184 ? 14.934 46.754 9.737 1.00 46.03 212 VAL A CA 1
ATOM 1452 C C . VAL A 1 184 ? 14.074 47.856 10.352 1.00 49.23 212 VAL A C 1
ATOM 1453 O O . VAL A 1 184 ? 14.623 48.839 10.879 1.00 49.41 212 VAL A O 1
ATOM 1457 N N . ASN A 1 185 ? 12.761 47.694 10.277 1.00 48.13 213 ASN A N 1
ATOM 1458 C CA . ASN A 1 185 ? 11.846 48.655 10.937 1.00 50.31 213 ASN A CA 1
ATOM 1459 C C . ASN A 1 185 ? 10.449 48.050 11.027 1.00 43.87 213 ASN A C 1
ATOM 1460 O O . ASN A 1 185 ? 10.170 47.044 10.345 1.00 48.54 213 ASN A O 1
ATOM 1465 N N . TYR A 1 186 ? 9.606 48.659 11.853 1.00 53.02 214 TYR A N 1
ATOM 1466 C CA . TYR A 1 186 ? 8.152 48.376 11.853 1.00 48.10 214 TYR A CA 1
ATOM 1467 C C . TYR A 1 186 ? 7.505 49.087 10.665 1.00 52.48 214 TYR A C 1
ATOM 1468 O O . TYR A 1 186 ? 8.045 50.090 10.160 1.00 63.23 214 TYR A O 1
ATOM 1477 N N . LYS A 1 187 ? 6.336 48.613 10.259 1.00 59.55 215 LYS A N 1
ATOM 1478 C CA . LYS A 1 187 ? 5.637 49.188 9.083 1.00 73.24 215 LYS A CA 1
ATOM 1479 C C . LYS A 1 187 ? 5.004 50.538 9.435 1.00 69.01 215 LYS A C 1
ATOM 1480 O O . LYS A 1 187 ? 4.755 51.307 8.498 1.00 91.43 215 LYS A O 1
ATOM 1486 N N . GLU A 1 188 ? 4.773 50.831 10.716 1.00 68.60 216 GLU A N 1
ATOM 1487 C CA . GLU A 1 188 ? 4.326 52.198 11.103 1.00 83.30 216 GLU A CA 1
ATOM 1488 C C . GLU A 1 188 ? 5.566 53.096 11.171 1.00 75.82 216 GLU A C 1
ATOM 1489 O O . GLU A 1 188 ? 6.342 52.984 12.143 1.00 93.93 216 GLU A O 1
ATOM 1495 N N . THR A 1 189 ? 5.754 53.942 10.164 1.00 78.22 217 THR A N 1
ATOM 1496 C CA . THR A 1 189 ? 7.031 54.674 9.972 1.00 94.34 217 THR A CA 1
ATOM 1497 C C . THR A 1 189 ? 7.070 55.887 10.900 1.00 95.42 217 THR A C 1
ATOM 1498 O O . THR A 1 189 ? 7.052 57.027 10.399 1.00 104.69 217 THR A O 1
ATOM 1502 N N . GLU A 1 190 ? 7.141 55.631 12.205 1.00 104.27 218 GLU A N 1
ATOM 1503 C CA . GLU A 1 190 ? 7.333 56.711 13.204 1.00 119.82 218 GLU A CA 1
ATOM 1504 C C . GLU A 1 190 ? 8.713 57.346 13.001 1.00 130.94 218 GLU A C 1
ATOM 1505 O O . GLU A 1 190 ? 8.783 58.584 12.893 1.00 89.67 218 GLU A O 1
ATOM 1511 N N . ASP A 1 191 ? 9.767 56.529 12.963 1.00 123.79 219 ASP A N 1
ATOM 1512 C CA . ASP A 1 191 ? 11.156 57.045 12.869 1.00 109.29 219 ASP A CA 1
ATOM 1513 C C . ASP A 1 191 ? 11.900 56.339 11.738 1.00 99.95 219 ASP A C 1
ATOM 1514 O O . ASP A 1 191 ? 11.380 55.335 11.203 1.00 92.31 219 ASP A O 1
ATOM 1519 N N . GLN A 1 192 ? 13.085 56.858 11.413 1.00 75.60 220 GLN A N 1
ATOM 1520 C CA . GLN A 1 192 ? 14.039 56.255 10.453 1.00 72.71 220 GLN A CA 1
ATOM 1521 C C . GLN A 1 192 ? 14.255 54.793 10.815 1.00 62.08 220 GLN A C 1
ATOM 1522 O O . GLN A 1 192 ? 14.240 54.431 11.988 1.00 65.99 220 GLN A O 1
ATOM 1528 N N . PRO A 1 193 ? 14.471 53.909 9.816 1.00 48.20 221 PRO A N 1
ATOM 1529 C CA . PRO A 1 193 ? 14.721 52.503 10.115 1.00 53.49 221 PRO A CA 1
ATOM 1530 C C . PRO A 1 193 ? 16.096 52.298 10.760 1.00 44.70 221 PRO A C 1
ATOM 1531 O O . PRO A 1 193 ? 16.923 53.190 10.758 1.00 46.58 221 PRO A O 1
ATOM 1535 N N . MET A 1 194 ? 16.308 51.102 11.294 1.00 42.32 222 MET A N 1
ATOM 1536 C CA . MET A 1 194 ? 17.535 50.766 12.044 1.00 44.64 222 MET A CA 1
ATOM 1537 C C . MET A 1 194 ? 18.502 49.970 11.161 1.00 38.56 222 MET A C 1
ATOM 1538 O O . MET A 1 194 ? 18.070 49.030 10.463 1.00 41.19 222 MET A O 1
ATOM 1543 N N . SER A 1 195 ? 19.777 50.348 11.185 1.00 42.69 223 SER A N 1
ATOM 1544 C CA . SER A 1 195 ? 20.847 49.687 10.395 1.00 41.41 223 SER A CA 1
ATOM 1545 C C . SER A 1 195 ? 21.530 48.622 11.249 1.00 36.28 223 SER A C 1
ATOM 1546 O O . SER A 1 195 ? 21.926 48.917 12.368 1.00 38.02 223 SER A O 1
ATOM 1549 N N . VAL A 1 196 ? 21.679 47.427 10.692 1.00 33.41 224 VAL A N 1
ATOM 1550 C CA . VAL A 1 196 ? 22.369 46.302 11.358 1.00 36.23 224 VAL A CA 1
ATOM 1551 C C . VAL A 1 196 ? 23.394 45.725 10.396 1.00 40.04 224 VAL A C 1
ATOM 1552 O O . VAL A 1 196 ? 23.002 45.356 9.275 1.00 40.96 224 VAL A O 1
ATOM 1556 N N . LEU A 1 197 ? 24.644 45.630 10.834 1.00 35.11 225 LEU A N 1
ATOM 1557 C CA . LEU A 1 197 ? 25.665 44.893 10.041 1.00 33.73 225 LEU A CA 1
ATOM 1558 C C . LEU A 1 197 ? 25.623 43.411 10.414 1.00 32.18 225 LEU A C 1
ATOM 1559 O O . LEU A 1 197 ? 25.808 43.055 11.606 1.00 31.28 225 LEU A O 1
ATOM 1564 N N . HIS A 1 198 ? 25.328 42.587 9.428 1.00 31.37 226 HIS A N 1
ATOM 1565 C CA . HIS A 1 198 ? 25.276 41.116 9.519 1.00 29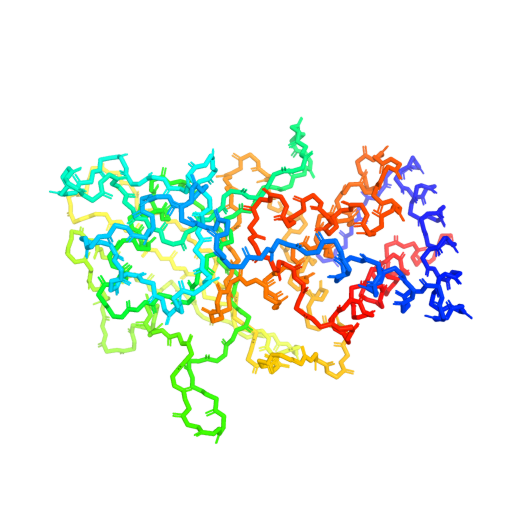.31 226 HIS A CA 1
ATOM 1566 C C . HIS A 1 198 ? 26.562 40.547 8.953 1.00 30.01 226 HIS A C 1
ATOM 1567 O O . HIS A 1 198 ? 26.892 40.822 7.776 1.00 34.82 226 HIS A O 1
ATOM 1574 N N . ILE A 1 199 ? 27.262 39.768 9.756 1.00 35.98 227 ILE A N 1
ATOM 1575 C CA . ILE A 1 199 ? 28.543 39.127 9.367 1.00 32.90 227 ILE A CA 1
ATOM 1576 C C . ILE A 1 199 ? 28.343 37.623 9.416 1.00 39.28 227 ILE A C 1
ATOM 1577 O O . ILE A 1 199 ? 28.114 37.092 10.504 1.00 30.62 227 ILE A O 1
ATOM 1582 N N . GLN A 1 200 ? 28.449 36.960 8.273 1.00 32.25 228 GLN A N 1
ATOM 1583 C CA . GLN A 1 200 ? 28.313 35.495 8.207 1.00 29.36 228 GLN A CA 1
ATOM 1584 C C . GLN A 1 200 ? 29.649 34.838 7.857 1.00 33.75 228 GLN A C 1
ATOM 1585 O O . GLN A 1 200 ? 30.276 35.269 6.870 1.00 34.22 228 GLN A O 1
ATOM 1591 N N . TYR A 1 201 ? 30.004 33.790 8.589 1.00 29.30 229 TYR A N 1
ATOM 1592 C CA . TYR A 1 201 ? 31.211 32.956 8.398 1.00 28.63 229 TYR A CA 1
ATOM 1593 C C . TYR A 1 201 ? 30.795 31.491 8.145 1.00 40.48 229 TYR A C 1
ATOM 1594 O O . TYR A 1 201 ? 30.463 30.794 9.081 1.00 35.70 229 TYR A O 1
ATOM 1603 N N . PRO A 1 202 ? 30.732 30.903 6.872 1.00 37.00 230 PRO A N 1
ATOM 1604 C CA . PRO A 1 202 ? 30.294 29.477 6.554 1.00 33.56 230 PRO A CA 1
ATOM 1605 C C . PRO A 1 202 ? 31.372 28.383 6.644 1.00 36.25 230 PRO A C 1
ATOM 1606 O O . PRO A 1 202 ? 31.044 27.235 6.434 1.00 35.47 230 PRO A O 1
ATOM 1610 N N . GLU A 1 203 ? 32.556 28.731 7.166 1.00 33.06 231 GLU A N 1
ATOM 1611 C CA . GLU A 1 203 ? 33.619 27.688 7.133 1.00 32.14 231 GLU A CA 1
ATOM 1612 C C . GLU A 1 203 ? 34.018 27.316 8.556 1.00 34.24 231 GLU A C 1
ATOM 1613 O O . GLU A 1 203 ? 35.170 26.980 8.805 1.00 29.53 231 GLU A O 1
ATOM 1619 N N . TRP A 1 204 ? 33.044 27.321 9.448 1.00 31.82 232 TRP A N 1
ATOM 1620 C CA . TRP A 1 204 ? 33.284 26.832 10.826 1.00 28.13 232 TRP A CA 1
ATOM 1621 C C . TRP A 1 204 ? 32.317 25.682 11.059 1.00 27.85 232 TRP A C 1
ATOM 1622 O O . TRP A 1 204 ? 31.139 25.902 11.343 1.00 30.89 232 TRP A O 1
ATOM 1633 N N . PRO A 1 205 ? 32.787 24.430 10.937 1.00 28.92 233 PRO A N 1
ATOM 1634 C CA . PRO A 1 205 ? 31.904 23.280 11.072 1.00 31.62 233 PRO A CA 1
ATOM 1635 C C . PRO A 1 205 ? 31.339 23.109 12.486 1.00 34.58 233 PRO A C 1
ATOM 1636 O O . PRO A 1 205 ? 32.011 23.401 13.466 1.00 29.37 233 PRO A O 1
ATOM 1640 N N . ASP A 1 206 ? 30.115 22.608 12.530 1.00 29.69 234 ASP A N 1
ATOM 1641 C CA . ASP A 1 206 ? 29.375 22.285 13.761 1.00 31.79 234 ASP A CA 1
ATOM 1642 C C . ASP A 1 206 ? 30.240 21.298 14.562 1.00 29.86 234 ASP A C 1
ATOM 1643 O O . ASP A 1 206 ? 30.733 20.308 14.006 1.00 33.39 234 ASP A O 1
ATOM 1648 N N . HIS A 1 207 ? 30.489 21.623 15.828 1.00 29.95 235 HIS A N 1
ATOM 1649 C CA . HIS A 1 207 ? 31.282 20.805 16.783 1.00 31.83 235 HIS A CA 1
ATOM 1650 C C . HIS A 1 207 ? 32.734 20.671 16.311 1.00 31.43 235 HIS A C 1
ATOM 1651 O O . HIS A 1 207 ? 33.409 19.760 16.751 1.00 33.64 235 HIS A O 1
ATOM 1658 N N . GLY A 1 208 ? 33.213 21.616 15.508 1.00 31.81 236 GLY A N 1
ATOM 1659 C CA . GLY A 1 208 ? 34.580 21.595 14.969 1.00 30.90 236 GLY A CA 1
ATOM 1660 C C . GLY A 1 208 ? 35.198 22.960 15.037 1.00 28.00 236 GLY A C 1
ATOM 1661 O O . GLY A 1 208 ? 34.682 23.819 15.852 1.00 28.07 236 GLY A O 1
ATOM 1662 N N . VAL A 1 209 ? 36.248 23.171 14.239 1.00 28.40 237 VAL A N 1
ATOM 1663 C CA . VAL A 1 209 ? 37.056 24.419 14.278 1.00 25.96 237 VAL A CA 1
ATOM 1664 C C . VAL A 1 209 ? 37.490 24.746 12.863 1.00 27.19 237 VAL A C 1
ATOM 1665 O O . VAL A 1 209 ? 37.643 23.842 12.024 1.00 31.53 237 VAL A O 1
ATOM 1669 N N . PRO A 1 210 ? 37.685 26.047 12.566 1.00 26.40 238 PRO A N 1
ATOM 1670 C CA . PRO A 1 210 ? 38.243 26.466 11.286 1.00 30.46 238 PRO A CA 1
ATOM 1671 C C . PRO A 1 210 ? 39.660 25.919 11.101 1.00 36.28 238 PRO A C 1
ATOM 1672 O O . PRO A 1 210 ? 40.292 25.531 12.042 1.00 33.60 238 PRO A O 1
ATOM 1676 N N . LYS A 1 211 ? 40.124 25.904 9.861 1.00 43.01 239 LYS A N 1
ATOM 1677 C CA . LYS A 1 211 ? 41.503 25.424 9.579 1.00 43.40 239 LYS A CA 1
ATOM 1678 C C . LYS A 1 211 ? 42.546 26.452 10.044 1.00 36.07 239 LYS A C 1
ATOM 1679 O O . LYS A 1 211 ? 43.688 26.030 10.278 1.00 38.27 239 LYS A O 1
ATOM 1685 N N . ASP A 1 212 ? 42.190 27.739 10.147 1.00 31.39 240 ASP A N 1
ATOM 1686 C CA . ASP A 1 212 ? 43.142 28.767 10.644 1.00 31.48 240 ASP A CA 1
ATOM 1687 C C . ASP A 1 212 ? 42.340 29.831 11.405 1.00 33.69 240 ASP A C 1
ATOM 1688 O O . ASP A 1 212 ? 41.131 29.728 11.447 1.00 27.67 240 ASP A O 1
ATOM 1693 N N . THR A 1 213 ? 42.991 30.852 11.935 1.00 27.37 241 THR A N 1
ATOM 1694 C CA . THR A 1 213 ? 42.296 31.836 12.806 1.00 25.68 241 THR A CA 1
ATOM 1695 C C . THR A 1 213 ? 42.001 33.133 12.054 1.00 29.98 241 THR A C 1
ATOM 1696 O O . THR A 1 213 ? 41.509 34.082 12.663 1.00 28.30 241 THR A O 1
ATOM 1700 N N . VAL A 1 214 ? 42.304 33.186 10.753 1.00 29.47 242 VAL A N 1
ATOM 1701 C CA . VAL A 1 214 ? 42.326 34.502 10.068 1.00 34.27 242 VAL A CA 1
ATOM 1702 C C . VAL A 1 214 ? 40.908 35.065 9.933 1.00 28.24 242 VAL A C 1
ATOM 1703 O O . VAL A 1 214 ? 40.741 36.275 10.190 1.00 30.14 242 VAL A O 1
ATOM 1707 N N . ALA A 1 215 ? 39.940 34.262 9.479 1.00 27.32 243 ALA A N 1
ATOM 1708 C CA . ALA A 1 215 ? 38.577 34.802 9.236 1.00 30.86 243 ALA A CA 1
ATOM 1709 C C . ALA A 1 215 ? 37.950 35.208 10.582 1.00 27.78 243 ALA A C 1
ATOM 1710 O O . ALA A 1 215 ? 37.379 36.303 10.704 1.00 26.10 243 ALA A O 1
ATOM 1712 N N . VAL A 1 216 ? 38.120 34.376 11.597 1.00 25.44 244 VAL A N 1
ATOM 1713 C CA . VAL A 1 216 ? 37.504 34.727 12.910 1.00 24.89 244 VAL A CA 1
ATOM 1714 C C . VAL A 1 216 ? 38.141 36.007 13.460 1.00 25.63 244 VAL A C 1
ATOM 1715 O O . VAL A 1 216 ? 37.410 36.891 13.963 1.00 27.80 244 VAL A O 1
ATOM 1719 N N . ARG A 1 217 ? 39.450 36.161 13.328 1.00 25.72 245 ARG A N 1
ATOM 1720 C CA . ARG A 1 217 ? 40.103 37.405 13.799 1.00 27.11 245 ARG A CA 1
ATOM 1721 C C . ARG A 1 217 ? 39.672 38.600 12.944 1.00 31.12 245 ARG A C 1
ATOM 1722 O O . ARG A 1 217 ? 39.604 39.706 13.487 1.00 29.71 245 ARG A O 1
ATOM 1730 N N . GLU A 1 218 ? 39.389 38.412 11.652 1.00 29.63 246 GLU A N 1
ATOM 1731 C CA . GLU A 1 218 ? 38.888 39.556 10.863 1.00 33.14 246 GLU A CA 1
ATOM 1732 C C . GLU A 1 218 ? 37.540 40.035 11.418 1.00 29.27 246 GLU A C 1
ATOM 1733 O O . GLU A 1 218 ? 37.295 41.249 11.418 1.00 31.98 246 GLU A O 1
ATOM 1739 N N . ILE A 1 219 ? 36.683 39.122 11.869 1.00 29.15 247 ILE A N 1
ATOM 1740 C CA . ILE A 1 219 ? 35.400 39.565 12.493 1.00 27.66 247 ILE A CA 1
ATOM 1741 C C . ILE A 1 219 ? 35.732 40.487 13.671 1.00 29.01 247 ILE A C 1
ATOM 1742 O O . ILE A 1 219 ? 35.182 41.585 13.754 1.00 28.09 247 ILE A O 1
ATOM 1747 N N . LEU A 1 220 ? 36.654 40.070 14.534 1.00 28.38 248 LEU A N 1
ATOM 1748 C CA . LEU A 1 220 ? 36.998 40.915 15.703 1.00 26.27 248 LEU A CA 1
ATOM 1749 C C . LEU A 1 220 ? 37.595 42.243 15.241 1.00 29.27 248 LEU A C 1
ATOM 1750 O O . LEU A 1 220 ? 37.235 43.303 15.789 1.00 27.45 248 LEU A O 1
ATOM 1755 N N . LYS A 1 221 ? 38.458 42.206 14.223 1.00 29.15 249 LYS A N 1
ATOM 1756 C CA . LYS A 1 221 ? 39.090 43.453 13.738 1.00 35.33 249 LYS A CA 1
ATOM 1757 C C . LYS A 1 221 ? 38.023 44.422 13.216 1.00 38.26 249 LYS A C 1
ATOM 1758 O O . LYS A 1 221 ? 38.147 45.645 13.483 1.00 40.93 249 LYS A O 1
ATOM 1764 N N . ARG A 1 222 ? 37.000 43.910 12.536 1.00 31.77 250 ARG A N 1
ATOM 1765 C CA . ARG A 1 222 ? 35.923 44.797 12.015 1.00 39.54 250 ARG A CA 1
ATOM 1766 C C . ARG A 1 222 ? 35.080 45.357 13.165 1.00 35.45 250 ARG A C 1
ATOM 1767 O O . ARG A 1 222 ? 34.499 46.428 13.022 1.00 40.50 250 ARG A O 1
ATOM 1775 N N . LEU A 1 223 ? 35.047 44.657 14.298 1.00 35.00 251 LEU A N 1
ATOM 1776 C CA . LEU A 1 223 ? 34.170 45.081 15.420 1.00 31.74 251 LEU A CA 1
ATOM 1777 C C . LEU A 1 223 ? 34.937 45.900 16.457 1.00 32.37 251 LEU A C 1
ATOM 1778 O O . LEU A 1 223 ? 34.266 46.447 17.356 1.00 33.81 251 LEU A O 1
ATOM 1783 N N . TYR A 1 224 ? 36.260 46.017 16.355 1.00 30.31 252 TYR A N 1
ATOM 1784 C CA . TYR A 1 224 ? 37.016 46.874 17.307 1.00 32.56 252 TYR A CA 1
ATOM 1785 C C . TYR A 1 224 ? 36.420 48.285 17.335 1.00 38.35 252 TYR A C 1
ATOM 1786 O O . TYR A 1 224 ? 36.401 48.905 18.431 1.00 48.41 252 TYR A O 1
ATOM 1795 N N . GLN A 1 225 ? 35.908 48.747 16.191 1.00 44.63 253 GLN A N 1
ATOM 1796 C CA . GLN A 1 225 ? 35.470 50.153 15.979 1.00 67.39 253 GLN A CA 1
ATOM 1797 C C . GLN A 1 225 ? 34.071 50.385 16.559 1.00 43.75 253 GLN A C 1
ATOM 1798 O O . GLN A 1 225 ? 33.683 51.551 16.697 1.00 49.71 253 GLN A O 1
ATOM 1804 N N . VAL A 1 226 ? 33.330 49.327 16.881 1.00 35.07 254 VAL A N 1
ATOM 1805 C CA . VAL A 1 226 ? 31.888 49.457 17.210 1.00 36.51 254 VAL A CA 1
ATOM 1806 C C . VAL A 1 226 ? 31.779 49.726 18.702 1.00 34.34 254 VAL A C 1
ATOM 1807 O O . VAL A 1 226 ? 32.096 48.856 19.499 1.00 33.70 254 VAL A O 1
ATOM 1811 N N . PRO A 1 227 ? 31.323 50.916 19.127 1.00 34.42 255 PRO A N 1
ATOM 1812 C CA . PRO A 1 227 ? 31.244 51.229 20.546 1.00 35.70 255 PRO A CA 1
ATOM 1813 C C . PRO A 1 227 ? 30.318 50.258 21.269 1.00 31.06 255 PRO A C 1
ATOM 1814 O O . PRO A 1 227 ? 29.197 50.018 20.828 1.00 33.36 255 PRO A O 1
ATOM 1818 N N . PRO A 1 228 ? 30.770 49.649 22.381 1.00 32.17 256 PRO A N 1
ATOM 1819 C CA . PRO A 1 228 ? 29.889 48.808 23.193 1.00 31.89 256 PRO A CA 1
ATOM 1820 C C . PRO A 1 228 ? 28.573 49.482 23.608 1.00 34.54 256 PRO A C 1
ATOM 1821 O O . PRO A 1 228 ? 27.573 48.805 23.724 1.00 36.60 256 PRO A O 1
ATOM 1825 N N . SER A 1 229 ? 28.575 50.805 23.754 1.00 32.56 257 SER A N 1
ATOM 1826 C CA . SER A 1 229 ? 27.358 51.542 24.178 1.00 35.73 257 SER A CA 1
ATOM 1827 C C . SER A 1 229 ? 26.283 51.543 23.081 1.00 29.55 257 SER A C 1
ATOM 1828 O O . SER A 1 229 ? 25.157 51.934 23.384 1.00 37.69 257 SER A O 1
ATOM 1831 N N . LEU A 1 230 ? 26.603 51.125 21.857 1.00 30.81 258 LEU A N 1
ATOM 1832 C CA . LEU A 1 230 ? 25.581 51.112 20.767 1.00 29.91 258 LEU A CA 1
ATOM 1833 C C . LEU A 1 230 ? 24.567 49.997 21.025 1.00 29.69 258 LEU A C 1
ATOM 1834 O O . LEU A 1 230 ? 23.428 50.100 20.550 1.00 32.93 258 LEU A O 1
ATOM 1839 N N . GLY A 1 231 ? 24.992 48.942 21.708 1.00 29.25 259 GLY A N 1
ATOM 1840 C CA . GLY A 1 231 ? 24.069 47.858 22.068 1.00 29.41 259 GLY A CA 1
ATOM 1841 C C . GLY A 1 231 ? 24.772 46.515 22.032 1.00 26.12 259 GLY A C 1
ATOM 1842 O O . GLY A 1 231 ? 25.937 46.419 21.653 1.00 25.55 259 GLY A O 1
ATOM 1843 N N . PRO A 1 232 ? 24.095 45.447 22.493 1.00 24.04 260 PRO A N 1
ATOM 1844 C CA . PRO A 1 232 ? 24.676 44.117 22.487 1.00 21.67 260 PRO A CA 1
ATOM 1845 C C . PRO A 1 232 ? 24.980 43.635 21.061 1.00 21.57 260 PRO A C 1
ATOM 1846 O O . PRO A 1 232 ? 24.250 43.923 20.148 1.00 25.84 260 PRO A O 1
ATOM 1850 N N A ILE A 1 233 ? 26.067 42.889 20.935 0.50 21.56 261 ILE A N 1
ATOM 1851 N N B ILE A 1 233 ? 26.066 42.886 20.939 0.50 22.76 261 ILE A N 1
ATOM 1852 C CA A ILE A 1 233 ? 26.411 42.161 19.683 0.50 20.69 261 ILE A CA 1
ATOM 1853 C CA B ILE A 1 233 ? 26.434 42.157 19.694 0.50 23.68 261 ILE A CA 1
ATOM 1854 C C A ILE A 1 233 ? 25.717 40.811 19.716 0.50 18.75 261 ILE A C 1
ATOM 1855 C C B ILE A 1 233 ? 25.721 40.810 19.716 0.50 19.94 261 ILE A C 1
ATOM 1856 O O A ILE A 1 233 ? 25.972 40.026 20.631 0.50 19.54 261 ILE A O 1
ATOM 1857 O O B ILE A 1 233 ? 25.958 40.022 20.634 0.50 21.20 261 ILE A O 1
ATOM 1866 N N . ILE A 1 234 ? 24.846 40.561 18.757 1.00 20.03 262 ILE A N 1
ATOM 1867 C CA . ILE A 1 234 ? 24.247 39.227 18.606 1.00 18.89 262 ILE A CA 1
ATOM 1868 C C . ILE A 1 234 ? 25.293 38.278 18.067 1.00 20.14 262 ILE A C 1
ATOM 1869 O O . ILE A 1 234 ? 25.927 38.602 17.073 1.00 21.73 262 ILE A O 1
ATOM 1874 N N . VAL A 1 235 ? 25.448 37.132 18.682 1.00 18.69 263 VAL A N 1
ATOM 1875 C CA . VAL A 1 235 ? 26.317 36.046 18.177 1.00 17.54 263 VAL A CA 1
ATOM 1876 C C . VAL A 1 235 ? 25.506 34.783 18.142 1.00 17.83 263 VAL A C 1
ATOM 1877 O O . VAL A 1 235 ? 24.865 34.447 19.164 1.00 19.09 263 VAL A O 1
ATOM 1881 N N . HIS A 1 236 ? 25.456 34.111 16.993 1.00 19.54 264 HIS A N 1
ATOM 1882 C CA . HIS A 1 236 ? 24.677 32.865 16.930 1.00 20.68 264 HIS A CA 1
ATOM 1883 C C . HIS A 1 236 ? 25.354 31.871 15.997 1.00 19.97 264 HIS A C 1
ATOM 1884 O O . HIS A 1 236 ? 26.056 32.283 15.049 1.00 23.46 264 HIS A O 1
ATOM 1891 N N . CYS A 1 237 ? 25.121 30.608 16.242 1.00 19.35 265 CYS A N 1
ATOM 1892 C CA . CYS A 1 237 ? 25.483 29.522 15.307 1.00 23.36 265 CYS A CA 1
ATOM 1893 C C . CYS A 1 237 ? 24.208 28.704 15.160 1.00 24.06 265 CYS A C 1
ATOM 1894 O O . CYS A 1 237 ? 23.192 29.277 14.773 1.00 25.65 265 CYS A O 1
ATOM 1897 N N . SER A 1 238 ? 24.257 27.424 15.446 1.00 24.02 266 SER A N 1
ATOM 1898 C CA . SER A 1 238 ? 23.016 26.639 15.415 1.00 26.20 266 SER A CA 1
ATOM 1899 C C . SER A 1 238 ? 22.395 26.613 16.824 1.00 24.95 266 SER A C 1
ATOM 1900 O O . SER A 1 238 ? 21.265 27.055 16.958 1.00 24.14 266 SER A O 1
ATOM 1903 N N . ALA A 1 239 ? 23.101 26.093 17.828 1.00 23.59 267 ALA A N 1
ATOM 1904 C CA . ALA A 1 239 ? 22.585 26.091 19.223 1.00 21.98 267 ALA A CA 1
ATOM 1905 C C . ALA A 1 239 ? 22.935 27.392 19.936 1.00 21.34 267 ALA A C 1
ATOM 1906 O O . ALA A 1 239 ? 22.262 27.691 20.961 1.00 21.88 267 ALA A O 1
ATOM 1908 N N . GLY A 1 240 ? 23.922 28.121 19.465 1.00 19.14 268 GLY A N 1
ATOM 1909 C CA . GLY A 1 240 ? 24.394 29.359 20.091 1.00 18.55 268 GLY A CA 1
ATOM 1910 C C . GLY A 1 240 ? 25.253 29.118 21.323 1.00 18.49 268 GLY A C 1
ATOM 1911 O O . GLY A 1 240 ? 25.190 29.975 22.235 1.00 19.06 268 GLY A O 1
ATOM 1912 N N . ILE A 1 241 ? 26.013 28.046 21.378 1.00 18.87 269 ILE A N 1
ATOM 1913 C CA . ILE A 1 241 ? 26.926 27.798 22.522 1.00 17.62 269 ILE A CA 1
ATOM 1914 C C . ILE A 1 241 ? 28.345 27.387 22.120 1.00 18.75 269 ILE A C 1
ATOM 1915 O O . ILE A 1 241 ? 29.269 27.889 22.722 1.00 19.10 269 ILE A O 1
ATOM 1920 N N . GLY A 1 242 ? 28.541 26.548 21.076 1.00 20.99 270 GLY A N 1
ATOM 1921 C CA . GLY A 1 242 ? 29.902 26.051 20.809 1.00 20.84 270 GLY A CA 1
ATOM 1922 C C . GLY A 1 242 ? 30.710 27.075 20.034 1.00 21.94 270 GLY A C 1
ATOM 1923 O O . GLY A 1 242 ? 31.628 27.683 20.587 1.00 20.27 270 GLY A O 1
ATOM 1924 N N . ARG A 1 243 ? 30.367 27.245 18.758 1.00 21.35 271 ARG A N 1
ATOM 1925 C CA . ARG A 1 243 ? 31.037 28.276 17.947 1.00 20.09 271 ARG A CA 1
ATOM 1926 C C . ARG A 1 243 ? 30.778 29.651 18.561 1.00 18.09 271 ARG A C 1
ATOM 1927 O O . ARG A 1 243 ? 31.668 30.413 18.656 1.00 19.34 271 ARG A O 1
ATOM 1935 N N . THR A 1 244 ? 29.549 29.905 18.982 1.00 18.61 272 THR A N 1
ATOM 1936 C CA . THR A 1 244 ? 29.166 31.193 19.597 1.00 19.03 272 THR A CA 1
ATOM 1937 C C . THR A 1 244 ? 30.028 31.465 20.836 1.00 17.25 272 THR A C 1
ATOM 1938 O O . THR A 1 244 ? 30.569 32.525 20.953 1.00 17.71 272 THR A O 1
ATOM 1942 N N . GLY A 1 245 ? 30.140 30.494 21.734 1.00 16.18 273 GLY A N 1
ATOM 1943 C CA . GLY A 1 245 ? 30.942 30.714 22.952 1.00 17.43 273 GLY A CA 1
ATOM 1944 C C . GLY A 1 245 ? 32.404 30.931 22.646 1.00 16.36 273 GLY A C 1
ATOM 1945 O O . GLY A 1 245 ? 33.062 31.747 23.290 1.00 17.63 273 GLY A O 1
ATOM 1946 N N . THR A 1 246 ? 32.935 30.197 21.659 1.00 18.24 274 THR A N 1
ATOM 1947 C CA . THR A 1 246 ? 34.344 30.338 21.255 1.00 17.67 274 THR A CA 1
ATOM 1948 C C . THR A 1 246 ? 34.557 31.765 20.731 1.00 16.50 274 THR A C 1
ATOM 1949 O O . THR A 1 246 ? 35.516 32.389 21.126 1.00 17.82 274 THR A O 1
ATOM 1953 N N . TYR A 1 247 ? 33.717 32.237 19.792 1.00 19.01 275 TYR A N 1
ATOM 1954 C CA . TYR A 1 247 ? 33.888 33.612 19.268 1.00 19.86 275 TYR A CA 1
ATOM 1955 C C . TYR A 1 247 ? 33.824 34.617 20.431 1.00 20.18 275 TYR A C 1
ATOM 1956 O O . TYR A 1 247 ? 34.672 35.502 20.557 1.00 19.23 275 TYR A O 1
ATOM 1965 N N . CYS A 1 248 ? 32.797 34.501 21.263 1.00 18.35 276 CYS A N 1
ATOM 1966 C CA . CYS A 1 248 ? 32.633 35.457 22.400 1.00 16.48 276 CYS A CA 1
ATOM 1967 C C . CYS A 1 248 ? 33.898 35.438 23.281 1.00 16.92 276 CYS A C 1
ATOM 1968 O O . CYS A 1 248 ? 34.322 36.486 23.733 1.00 17.89 276 CYS A O 1
ATOM 1971 N N . ALA A 1 249 ? 34.473 34.263 23.537 1.00 17.60 277 ALA A N 1
ATOM 1972 C CA . ALA A 1 249 ? 35.662 34.163 24.406 1.00 17.91 277 ALA A CA 1
ATOM 1973 C C . ALA A 1 249 ? 36.826 34.934 23.794 1.00 17.87 277 ALA A C 1
ATOM 1974 O O . ALA A 1 249 ? 37.582 35.620 24.502 1.00 18.01 277 ALA A O 1
ATOM 1976 N N . ILE A 1 250 ? 37.017 34.804 22.477 1.00 18.07 278 ILE A N 1
ATOM 1977 C CA . ILE A 1 250 ? 38.157 35.511 21.825 1.00 19.48 278 ILE A CA 1
ATOM 1978 C C . ILE A 1 250 ? 37.920 37.019 21.902 1.00 18.92 278 ILE A C 1
ATOM 1979 O O . ILE A 1 250 ? 38.824 37.777 22.325 1.00 19.90 278 ILE A O 1
ATOM 1984 N N . HIS A 1 251 ? 36.741 37.457 21.501 1.00 19.30 279 HIS A N 1
ATOM 198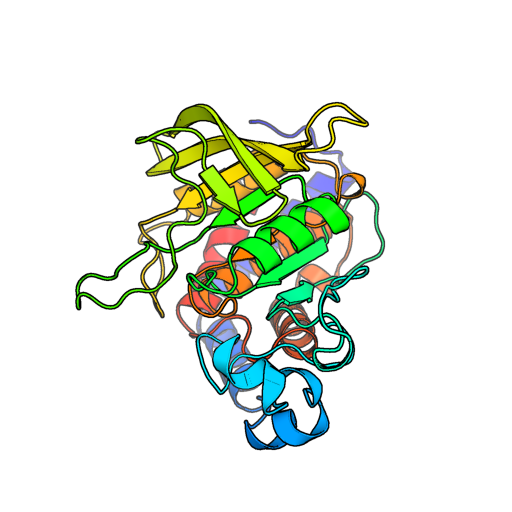5 C CA . HIS A 1 251 ? 36.392 38.895 21.471 1.00 20.02 279 HIS A CA 1
ATOM 1986 C C . HIS A 1 251 ? 36.488 39.497 22.874 1.00 20.41 279 HIS A C 1
ATOM 1987 O O . HIS A 1 251 ? 37.126 40.539 23.076 1.00 21.71 279 HIS A O 1
ATOM 1994 N N . ASN A 1 252 ? 35.901 38.804 23.832 1.00 17.98 280 ASN A N 1
ATOM 1995 C CA . ASN A 1 252 ? 35.855 39.323 25.213 1.00 18.93 280 ASN A CA 1
ATOM 1996 C C . ASN A 1 252 ? 37.259 39.355 25.819 1.00 20.57 280 ASN A C 1
ATOM 1997 O O . ASN A 1 252 ? 37.619 40.330 26.524 1.00 19.74 280 ASN A O 1
ATOM 2002 N N . THR A 1 253 ? 38.064 38.324 25.573 1.00 18.49 281 THR A N 1
ATOM 2003 C CA . THR A 1 253 ? 39.406 38.262 26.173 1.00 18.00 281 THR A CA 1
ATOM 2004 C C . THR A 1 253 ? 40.237 39.433 25.661 1.00 20.09 281 THR A C 1
ATOM 2005 O O . THR A 1 253 ? 40.937 40.094 26.442 1.00 21.21 281 THR A O 1
ATOM 2009 N N . ILE A 1 254 ? 40.279 39.601 24.337 1.00 20.02 282 ILE A N 1
ATOM 2010 C CA . ILE A 1 254 ? 41.100 40.699 23.760 1.00 22.02 282 ILE A CA 1
ATOM 2011 C C . ILE A 1 254 ? 40.636 42.054 24.302 1.00 21.63 282 ILE A C 1
ATOM 2012 O O . ILE A 1 254 ? 41.492 42.843 24.726 1.00 24.09 282 ILE A O 1
ATOM 2017 N N . GLN A 1 255 ? 39.327 42.309 24.317 1.00 22.20 283 GLN A N 1
ATOM 2018 C CA . GLN A 1 255 ? 38.836 43.619 24.819 1.00 22.22 283 GLN A CA 1
ATOM 2019 C C . GLN A 1 255 ? 39.252 43.814 26.271 1.00 22.03 283 GLN A C 1
ATOM 2020 O O . GLN A 1 255 ? 39.590 44.945 26.655 1.00 24.26 283 GLN A O 1
ATOM 2026 N N . ARG A 1 256 ? 39.135 42.771 27.077 1.00 21.44 284 ARG A N 1
ATOM 2027 C CA . ARG A 1 256 ? 39.448 42.927 28.519 1.00 22.19 284 ARG A CA 1
ATOM 2028 C C . ARG A 1 256 ? 40.951 43.140 28.727 1.00 22.75 284 ARG A C 1
ATOM 2029 O O . ARG A 1 256 ? 41.320 43.917 29.600 1.00 25.06 284 ARG A O 1
ATOM 2037 N N . ILE A 1 257 ? 41.809 42.505 27.930 1.00 22.94 285 ILE A N 1
ATOM 2038 C CA . ILE A 1 257 ? 43.268 42.779 28.002 1.00 22.50 285 ILE A CA 1
ATOM 2039 C C . ILE A 1 257 ? 43.499 44.255 27.674 1.00 28.07 285 ILE A C 1
ATOM 2040 O O . ILE A 1 257 ? 44.227 44.927 28.414 1.00 28.88 285 ILE A O 1
ATOM 2045 N N . LEU A 1 258 ? 42.874 44.747 26.607 1.00 23.65 286 LEU A N 1
ATOM 2046 C CA . LEU A 1 258 ? 43.076 46.143 26.157 1.00 30.04 286 LEU A CA 1
ATOM 2047 C C . LEU A 1 258 ? 42.514 47.124 27.185 1.00 29.51 286 LEU A C 1
ATOM 2048 O O . LEU A 1 258 ? 42.981 48.271 27.217 1.00 39.09 286 LEU A O 1
ATOM 2053 N N . ALA A 1 259 ? 41.577 46.675 28.019 1.00 28.34 287 ALA A N 1
ATOM 2054 C CA . ALA A 1 259 ? 40.955 47.563 29.033 1.00 29.86 287 ALA A CA 1
ATOM 2055 C C . ALA A 1 259 ? 41.674 47.447 30.375 1.00 35.47 287 ALA A C 1
ATOM 2056 O O . ALA A 1 259 ? 41.330 48.208 31.283 1.00 37.28 287 ALA A O 1
ATOM 2058 N N . GLY A 1 260 ? 42.639 46.542 30.501 1.00 31.63 288 GLY A N 1
ATOM 2059 C CA . GLY A 1 260 ? 43.470 46.425 31.714 1.00 38.83 288 GLY A CA 1
ATOM 2060 C C . GLY A 1 260 ? 42.915 45.441 32.733 1.00 31.77 288 GLY A C 1
ATOM 2061 O O . GLY A 1 260 ? 43.352 45.510 33.874 1.00 31.29 288 GLY A O 1
ATOM 2062 N N . ASP A 1 261 ? 42.065 44.497 32.323 1.00 31.77 289 ASP A N 1
ATOM 2063 C CA . ASP A 1 261 ? 41.494 43.496 33.257 1.00 27.75 289 ASP A CA 1
ATOM 2064 C C . ASP A 1 261 ? 42.427 42.284 33.308 1.00 29.15 289 ASP A C 1
ATOM 2065 O O . ASP A 1 261 ? 42.417 41.435 32.373 1.00 29.10 289 ASP A O 1
ATOM 2070 N N . MET A 1 262 ? 43.224 42.189 34.361 1.00 30.31 290 MET A N 1
ATOM 2071 C CA . MET A 1 262 ? 44.214 41.096 34.552 1.00 30.97 290 MET A CA 1
ATOM 2072 C C . MET A 1 262 ? 43.515 39.745 34.455 1.00 26.65 290 MET A C 1
ATOM 2073 O O . MET A 1 262 ? 44.158 38.791 34.009 1.00 26.25 290 MET A O 1
ATOM 2078 N N . SER A 1 263 ? 42.250 39.663 34.879 1.00 24.83 291 SER A N 1
ATOM 2079 C CA . SER A 1 263 ? 41.597 38.340 35.007 1.00 23.28 291 SER A CA 1
ATOM 2080 C C . SER A 1 263 ? 41.342 37.725 33.637 1.00 22.30 291 SER A C 1
ATOM 2081 O O . SER A 1 263 ? 41.138 36.524 33.600 1.00 21.29 291 SER A O 1
ATOM 2084 N N . ALA A 1 264 ? 41.461 38.521 32.556 1.00 19.25 292 ALA A N 1
ATOM 2085 C CA . ALA A 1 264 ? 41.265 37.974 31.191 1.00 19.40 292 ALA A CA 1
ATOM 2086 C C . ALA A 1 264 ? 42.385 36.980 30.850 1.00 18.79 292 ALA A C 1
ATOM 2087 O O . ALA A 1 264 ? 42.187 36.178 29.918 1.00 19.61 292 ALA A O 1
ATOM 2089 N N . LEU A 1 265 ? 43.488 36.969 31.606 1.00 21.62 293 LEU A N 1
ATOM 2090 C CA . LEU A 1 265 ? 44.557 35.974 31.351 1.00 22.72 293 LEU A CA 1
ATOM 2091 C C . LEU A 1 265 ? 44.099 34.577 31.741 1.00 24.94 293 LEU A C 1
ATOM 2092 O O . LEU A 1 265 ? 44.731 33.614 31.313 1.00 26.84 293 LEU A O 1
ATOM 2097 N N . ASP A 1 266 ? 43.048 34.467 32.544 1.00 21.13 294 ASP A N 1
ATOM 2098 C CA . ASP A 1 266 ? 42.523 33.149 32.954 1.00 21.06 294 ASP A CA 1
ATOM 2099 C C . ASP A 1 266 ? 41.346 32.820 32.042 1.00 20.52 294 ASP A C 1
ATOM 2100 O O . ASP A 1 266 ? 40.188 33.123 32.356 1.00 19.14 294 ASP A O 1
ATOM 2105 N N . LEU A 1 267 ? 41.670 32.194 30.905 1.00 20.19 295 LEU A N 1
ATOM 2106 C CA . LEU A 1 267 ? 40.600 31.872 29.943 1.00 19.05 295 LEU A CA 1
ATOM 2107 C C . LEU A 1 267 ? 39.634 30.834 30.536 1.00 18.74 295 LEU A C 1
ATOM 2108 O O . LEU A 1 267 ? 38.429 30.883 30.249 1.00 19.19 295 LEU A O 1
ATOM 2113 N N . ALA A 1 268 ? 40.140 29.914 31.367 1.00 19.76 296 ALA A N 1
ATOM 2114 C CA . ALA A 1 268 ? 39.232 28.913 31.967 1.00 20.09 296 ALA A CA 1
ATOM 2115 C C . ALA A 1 268 ? 38.189 29.629 32.843 1.00 18.33 296 ALA A C 1
ATOM 2116 O O . ALA A 1 268 ? 37.013 29.251 32.812 1.00 19.50 296 ALA A O 1
ATOM 2118 N N . LYS A 1 269 ? 38.626 30.640 33.582 1.00 18.50 297 LYS A N 1
ATOM 2119 C CA . LYS A 1 269 ? 37.681 31.424 34.416 1.00 18.66 297 LYS A CA 1
ATOM 2120 C C . LYS A 1 269 ? 36.660 32.151 33.546 1.00 17.31 297 LYS A C 1
ATOM 2121 O O . LYS A 1 269 ? 35.456 32.169 33.853 1.00 17.87 297 LYS A O 1
ATOM 2127 N N . THR A 1 270 ? 37.107 32.698 32.401 1.00 17.49 298 THR A N 1
ATOM 2128 C CA . THR A 1 270 ? 36.162 33.352 31.477 1.00 17.38 298 THR A CA 1
ATOM 2129 C C . THR A 1 270 ? 35.134 32.353 30.971 1.00 15.96 298 THR A C 1
ATOM 2130 O O . THR A 1 270 ? 33.950 32.676 30.905 1.00 16.51 298 THR A O 1
ATOM 2134 N N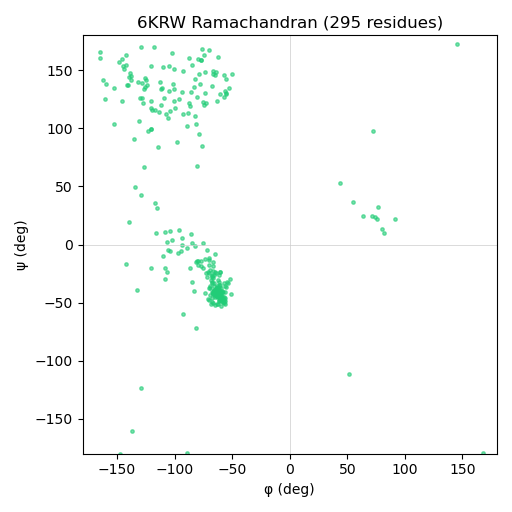 . VAL A 1 271 ? 35.606 31.186 30.515 1.00 16.58 299 VAL A N 1
ATOM 2135 C CA . VAL A 1 271 ? 34.654 30.184 29.984 1.00 17.73 299 VAL A CA 1
ATOM 2136 C C . VAL A 1 271 ? 33.706 29.716 31.102 1.00 16.49 299 VAL A C 1
ATOM 2137 O O . VAL A 1 271 ? 32.541 29.523 30.843 1.00 16.51 299 VAL A O 1
ATOM 2141 N N . ALA A 1 272 ? 34.212 29.566 32.332 1.00 17.16 300 ALA A N 1
ATOM 2142 C CA . ALA A 1 272 ? 33.316 29.156 33.432 1.00 17.48 300 ALA A CA 1
ATOM 2143 C C . ALA A 1 272 ? 32.256 30.247 33.658 1.00 16.25 300 ALA A C 1
ATOM 2144 O O . ALA A 1 272 ? 31.096 29.912 33.911 1.00 17.52 300 ALA A O 1
ATOM 2146 N N . LEU A 1 273 ? 32.660 31.522 33.576 1.00 16.67 301 LEU A N 1
ATOM 2147 C CA . LEU A 1 273 ? 31.682 32.627 33.724 1.00 17.01 301 LEU A CA 1
ATOM 2148 C C . LEU A 1 273 ? 30.649 32.589 32.601 1.00 16.06 301 LEU A C 1
ATOM 2149 O O . LEU A 1 273 ? 29.459 32.713 32.818 1.00 17.03 301 LEU A O 1
ATOM 2154 N N . PHE A 1 274 ? 31.146 32.365 31.380 1.00 15.32 302 PHE A N 1
ATOM 2155 C CA . PHE A 1 274 ? 30.197 32.247 30.251 1.00 15.67 302 PHE A CA 1
ATOM 2156 C C . PHE A 1 274 ? 29.204 31.117 30.485 1.00 14.93 302 PHE A C 1
ATOM 2157 O O . PHE A 1 274 ? 28.026 31.257 30.167 1.00 15.28 302 PHE A O 1
ATOM 2165 N N . ARG A 1 275 ? 29.689 30.000 31.022 1.00 16.02 303 ARG A N 1
ATOM 2166 C CA . ARG A 1 275 ? 28.807 28.838 31.289 1.00 16.92 303 ARG A CA 1
ATOM 2167 C C . ARG A 1 275 ? 27.778 29.139 32.401 1.00 17.64 303 ARG A C 1
ATOM 2168 O O . ARG A 1 275 ? 26.701 28.601 32.338 1.00 18.08 303 ARG A O 1
ATOM 2176 N N . LYS A 1 276 ? 28.101 30.061 33.309 1.00 16.55 304 LYS A N 1
ATOM 2177 C CA . LYS A 1 276 ? 27.111 30.514 34.316 1.00 17.00 304 LYS A CA 1
ATOM 2178 C C . LYS A 1 276 ? 26.070 31.403 33.652 1.00 16.92 304 LYS A C 1
ATOM 2179 O O . LYS A 1 276 ? 24.999 31.644 34.228 1.00 17.74 304 LYS A O 1
ATOM 2185 N N . GLN A 1 277 ? 26.344 31.843 32.397 1.00 15.03 305 GLN A N 1
ATOM 2186 C CA . GLN A 1 277 ? 25.421 32.725 31.654 1.00 14.29 305 GLN A CA 1
ATOM 2187 C C . GLN A 1 277 ? 24.711 32.016 30.488 1.00 14.25 305 GLN A C 1
ATOM 2188 O O . GLN A 1 277 ? 23.656 32.499 30.096 1.00 15.64 305 GLN A O 1
ATOM 2194 N N . ARG A 1 278 ? 25.252 30.908 30.014 1.00 14.67 306 ARG A N 1
ATOM 2195 C CA . ARG A 1 278 ? 24.533 30.100 28.998 1.00 14.86 306 ARG A CA 1
ATOM 2196 C C . ARG A 1 278 ? 25.163 28.710 29.043 1.00 14.75 306 ARG A C 1
ATOM 2197 O O . ARG A 1 278 ? 26.393 28.588 28.909 1.00 16.21 306 ARG A O 1
ATOM 2205 N N . ILE A 1 279 ? 24.335 27.701 29.235 1.00 15.75 307 ILE A N 1
ATOM 2206 C CA . ILE A 1 279 ? 24.842 26.327 29.437 1.00 17.55 307 ILE A CA 1
ATOM 2207 C C . ILE A 1 279 ? 25.727 25.913 28.258 1.00 17.02 307 ILE A C 1
ATOM 2208 O O . ILE A 1 279 ? 25.318 26.109 27.077 1.00 18.78 307 ILE A O 1
ATOM 2213 N N . GLY A 1 280 ? 26.892 25.378 28.569 1.00 17.47 308 GLY A N 1
ATOM 2214 C CA . GLY A 1 280 ? 27.705 24.665 27.559 1.00 18.89 308 GLY A CA 1
ATOM 2215 C C . GLY A 1 280 ? 28.506 25.575 26.643 1.00 17.30 308 GLY A C 1
ATOM 2216 O O . GLY A 1 280 ? 29.034 25.079 25.621 1.00 20.31 308 GLY A O 1
ATOM 2217 N N . MET A 1 281 ? 28.657 26.848 26.942 1.00 16.86 309 MET A N 1
ATOM 2218 C CA . MET A 1 281 ? 29.479 27.740 26.085 1.00 16.77 309 MET A CA 1
ATOM 2219 C C . MET A 1 281 ? 30.880 27.144 25.939 1.00 18.19 309 MET A C 1
ATOM 2220 O O . MET A 1 281 ? 31.490 26.794 26.904 1.00 18.27 309 MET A O 1
ATOM 2225 N N . VAL A 1 282 ? 31.345 27.049 24.661 1.00 17.86 310 VAL A N 1
ATOM 2226 C CA . VAL A 1 282 ? 32.612 26.389 24.225 1.00 19.03 310 VAL A CA 1
ATOM 2227 C C . VAL A 1 282 ? 32.399 24.886 24.360 1.00 20.02 310 VAL A C 1
ATOM 2228 O O . VAL A 1 282 ? 32.551 24.330 25.459 1.00 20.85 310 VAL A O 1
ATOM 2232 N N . GLN A 1 283 ? 32.058 24.222 23.253 1.00 20.43 311 GLN A N 1
ATOM 2233 C CA . GLN A 1 283 ? 31.591 22.821 23.312 1.00 22.78 311 GLN A CA 1
ATOM 2234 C C . GLN A 1 283 ? 32.717 21.791 23.314 1.00 23.10 311 GLN A C 1
ATOM 2235 O O . GLN A 1 283 ? 32.515 20.726 23.919 1.00 27.82 311 GLN A O 1
ATOM 2241 N N . THR A 1 284 ? 33.840 22.051 22.667 1.00 22.35 312 THR A N 1
ATOM 2242 C CA . THR A 1 284 ? 34.824 20.951 22.486 1.00 22.64 312 THR A CA 1
ATOM 2243 C C . THR A 1 284 ? 36.225 21.378 22.902 1.00 23.13 312 THR A C 1
ATOM 2244 O O . THR A 1 284 ? 36.515 22.561 22.913 1.00 22.54 312 THR A O 1
ATOM 2248 N N A MET A 1 285 ? 37.086 20.398 23.132 0.50 22.71 313 MET A N 1
ATOM 2249 N N B MET A 1 285 ? 37.048 20.376 23.157 0.50 22.47 313 MET A N 1
ATOM 2250 C CA A MET A 1 285 ? 38.488 20.722 23.485 0.50 24.33 313 MET A CA 1
ATOM 2251 C CA B MET A 1 285 ? 38.486 20.576 23.428 0.50 23.79 313 MET A CA 1
ATOM 2252 C C A MET A 1 285 ? 39.176 21.381 22.279 0.50 24.38 313 MET A C 1
ATOM 2253 C C B MET A 1 285 ? 39.114 21.384 22.287 0.50 25.78 313 MET A C 1
ATOM 2254 O O A MET A 1 285 ? 39.969 22.299 22.492 0.50 23.02 313 MET A O 1
ATOM 2255 O O B MET A 1 285 ? 39.816 22.370 22.552 0.50 24.54 313 MET A O 1
ATOM 2264 N N . ASP A 1 286 ? 38.856 20.972 21.046 1.00 24.18 314 ASP A N 1
ATOM 2265 C CA . ASP A 1 286 ? 39.434 21.673 19.876 1.00 25.50 314 ASP A CA 1
ATOM 2266 C C . ASP A 1 286 ? 38.979 23.135 19.831 1.00 21.72 314 ASP A C 1
ATOM 2267 O O . ASP A 1 286 ? 39.812 24.004 19.517 1.00 23.49 314 ASP A O 1
ATOM 2272 N N . GLN A 1 287 ? 37.730 23.427 20.211 1.00 21.47 315 GLN A N 1
ATOM 2273 C CA . GLN A 1 287 ? 37.259 24.828 20.245 1.00 21.11 315 GLN A CA 1
ATOM 2274 C C . GLN A 1 287 ? 38.023 25.600 21.318 1.00 21.10 315 GLN A C 1
ATOM 2275 O O . GLN A 1 287 ? 38.349 26.740 21.091 1.00 19.74 315 GLN A O 1
ATOM 2281 N N . TYR A 1 288 ? 38.291 24.959 22.460 1.00 19.95 316 TYR A N 1
ATOM 2282 C CA . TYR A 1 288 ? 39.031 25.630 23.543 1.00 19.63 316 TYR A CA 1
ATOM 2283 C C . TYR A 1 288 ? 40.452 25.938 23.085 1.00 20.31 316 TYR A C 1
ATOM 2284 O O . TYR A 1 288 ? 40.938 27.023 23.302 1.00 19.88 316 TYR A O 1
ATOM 2293 N N . PHE A 1 289 ? 41.085 24.990 22.404 1.00 21.91 317 PHE A N 1
ATOM 2294 C CA . PHE A 1 289 ? 42.437 25.227 21.825 1.00 22.01 317 PHE A CA 1
ATOM 2295 C C . PHE A 1 289 ? 42.362 26.368 20.805 1.00 22.32 317 PHE A C 1
ATOM 2296 O O . PHE A 1 289 ? 43.270 27.213 20.752 1.00 23.07 317 PHE A O 1
ATOM 2304 N N . PHE A 1 290 ? 41.308 26.384 19.998 1.00 21.71 318 PHE A N 1
ATOM 2305 C CA . PHE A 1 290 ? 41.163 27.435 18.956 1.00 21.05 318 PHE A CA 1
ATOM 2306 C C . PHE A 1 290 ? 41.077 28.813 19.621 1.00 22.97 318 PHE A C 1
ATOM 2307 O O . PHE A 1 290 ? 41.626 29.771 19.105 1.00 23.02 318 PHE A O 1
ATOM 2315 N N . CYS A 1 291 ? 40.404 28.900 20.787 1.00 20.71 319 CYS A N 1
ATOM 2316 C CA . CYS A 1 291 ? 40.349 30.171 21.552 1.00 19.57 319 CYS A CA 1
ATOM 2317 C C . CYS A 1 291 ? 41.777 30.632 21.832 1.00 21.23 319 CYS A C 1
ATOM 2318 O O . CYS A 1 291 ? 42.112 31.763 21.588 1.00 21.53 319 CYS A O 1
ATOM 2321 N N . TYR A 1 292 ? 42.604 29.735 22.374 1.00 20.66 320 TYR A N 1
ATOM 2322 C CA . TYR A 1 292 ? 43.990 30.109 22.737 1.00 20.84 320 TYR A CA 1
ATOM 2323 C C . TYR A 1 292 ? 44.753 30.543 21.479 1.00 22.29 320 TYR A C 1
ATOM 2324 O O . TYR A 1 292 ? 45.422 31.564 21.501 1.00 22.31 320 TYR A O 1
ATOM 2333 N N . ASN A 1 293 ? 44.621 29.774 20.396 1.00 22.96 321 ASN A N 1
ATOM 2334 C CA . ASN A 1 293 ? 45.390 30.064 19.159 1.00 22.32 321 ASN A CA 1
ATOM 2335 C C . ASN A 1 293 ? 44.949 31.415 18.606 1.00 20.78 321 ASN A C 1
ATOM 2336 O O . ASN A 1 293 ? 45.822 32.201 18.209 1.00 24.77 321 ASN A O 1
ATOM 2341 N N . ALA A 1 294 ? 43.643 31.677 18.583 1.00 21.32 322 ALA A N 1
ATOM 2342 C CA . ALA A 1 294 ? 43.151 32.947 18.015 1.00 21.65 322 ALA A CA 1
ATOM 2343 C C . ALA A 1 294 ? 43.634 34.095 18.898 1.00 20.65 322 ALA A C 1
ATOM 2344 O O . ALA A 1 294 ? 43.946 35.174 18.400 1.00 23.69 322 ALA A O 1
ATOM 2346 N N . ILE A 1 295 ? 43.563 33.927 20.224 1.00 21.35 323 ILE A N 1
ATOM 2347 C CA . ILE A 1 295 ? 43.982 35.032 21.124 1.00 20.63 323 ILE A CA 1
ATOM 2348 C C . ILE A 1 295 ? 45.484 35.298 20.951 1.00 21.04 323 ILE A C 1
ATOM 2349 O O . ILE A 1 295 ? 45.879 36.466 20.855 1.00 22.88 323 ILE A O 1
ATOM 2354 N N . VAL A 1 296 ? 46.300 34.250 20.878 1.00 21.87 324 VAL A N 1
ATOM 2355 C CA . VAL A 1 296 ? 47.755 34.439 20.622 1.00 23.57 324 VAL A CA 1
ATOM 2356 C C . VAL A 1 296 ? 47.954 35.151 19.285 1.00 23.97 324 VAL A C 1
ATOM 2357 O O . VAL A 1 296 ? 48.746 36.118 19.251 1.00 25.26 324 VAL A O 1
ATOM 2361 N N . ASP A 1 297 ? 47.297 34.681 18.226 1.00 23.13 325 ASP A N 1
ATOM 2362 C CA . ASP A 1 297 ? 47.499 35.249 16.860 1.00 23.73 325 ASP A CA 1
ATOM 2363 C C . ASP A 1 297 ? 47.098 36.726 16.881 1.00 24.07 325 ASP A C 1
ATOM 2364 O O . ASP A 1 297 ? 47.814 37.552 16.290 1.00 28.38 325 ASP A O 1
ATOM 2369 N N . GLU A 1 298 ? 46.021 37.052 17.618 1.00 24.30 326 GLU A N 1
ATOM 2370 C CA . GLU A 1 298 ? 45.567 38.456 17.610 1.00 25.32 326 GLU A CA 1
ATOM 2371 C C . GLU A 1 298 ? 46.527 39.314 18.432 1.00 24.99 326 GLU A C 1
ATOM 2372 O O . GLU A 1 298 ? 46.810 40.458 18.036 1.00 28.46 326 GLU A O 1
ATOM 2378 N N . LEU A 1 299 ? 46.977 38.816 19.581 1.00 25.42 327 LEU A N 1
ATOM 2379 C CA . LEU A 1 299 ? 47.962 39.559 20.408 1.00 24.80 327 LEU A CA 1
ATOM 2380 C C . LEU A 1 299 ? 49.271 39.774 19.628 1.00 25.99 327 LEU A C 1
ATOM 2381 O O . LEU A 1 299 ? 49.893 40.831 19.840 1.00 31.12 327 LEU A O 1
ATOM 2386 N N . GLU A 1 300 ? 49.659 38.851 18.742 1.00 27.65 328 GLU A N 1
ATOM 2387 C CA . GLU A 1 300 ? 50.859 39.047 17.887 1.00 27.84 328 GLU A CA 1
ATOM 2388 C C . GLU A 1 300 ? 50.605 40.193 16.901 1.00 31.05 328 GLU A C 1
ATOM 2389 O O . GLU A 1 300 ? 51.521 41.026 16.742 1.00 39.88 328 GLU A O 1
ATOM 2395 N N . ASP A 1 301 ? 49.407 40.266 16.317 1.00 29.74 329 ASP A N 1
ATOM 2396 C CA . ASP A 1 301 ? 49.043 41.390 15.414 1.00 35.66 329 ASP A CA 1
ATOM 2397 C C . ASP A 1 301 ? 49.064 42.705 16.191 1.00 34.87 329 ASP A C 1
ATOM 2398 O O . ASP A 1 301 ? 49.633 43.681 15.677 1.00 38.33 329 ASP A O 1
ATOM 2403 N N . LEU A 1 302 ? 48.493 42.714 17.401 1.00 36.96 330 LEU A N 1
ATOM 2404 C CA . LEU A 1 302 ? 48.326 43.979 18.164 1.00 33.98 330 LEU A CA 1
ATOM 2405 C C . LEU A 1 302 ? 49.701 44.509 18.586 1.00 38.41 330 LEU A C 1
ATOM 2406 O O . LEU A 1 302 ? 49.840 45.736 18.724 1.00 42.19 330 LEU A O 1
ATOM 2411 N N . THR A 1 303 ? 50.691 43.627 18.739 1.00 35.91 331 THR A N 1
ATOM 2412 C CA . THR A 1 303 ? 52.017 44.046 19.269 1.00 37.28 331 THR A CA 1
ATOM 2413 C C . THR A 1 303 ? 53.064 44.084 18.157 1.00 40.77 331 THR A C 1
ATOM 2414 O O . THR A 1 303 ? 54.237 44.356 18.478 1.00 42.04 331 THR A O 1
ATOM 2418 N N . ALA A 1 304 ? 52.670 43.798 16.913 1.00 44.15 332 ALA A N 1
ATOM 2419 C CA . ALA A 1 304 ? 53.657 43.682 15.807 1.00 53.13 332 ALA A CA 1
ATOM 2420 C C . ALA A 1 304 ? 54.492 44.963 15.710 1.00 53.55 332 ALA A C 1
ATOM 2421 O O . ALA A 1 304 ? 53.909 46.074 15.696 1.00 51.23 332 ALA A O 1
ATOM 2423 N N . GLY A 1 305 ? 55.816 44.797 15.659 1.00 61.46 333 GLY A N 1
ATOM 2424 C CA . GLY A 1 305 ? 56.747 45.930 15.492 1.00 66.34 333 GLY A CA 1
ATOM 2425 C C . GLY A 1 305 ? 56.925 46.738 16.767 1.00 67.73 333 GLY A C 1
ATOM 2426 O O . GLY A 1 305 ? 57.340 47.904 16.669 1.00 70.03 333 GLY A O 1
ATOM 2427 N N . THR A 1 306 ? 56.649 46.143 17.929 1.00 71.29 334 THR A N 1
ATOM 2428 C CA . THR A 1 306 ? 56.805 46.861 19.225 1.00 67.90 334 THR A CA 1
ATOM 2429 C C . THR A 1 306 ? 57.642 46.014 20.188 1.00 65.59 334 THR A C 1
ATOM 2430 O O . THR A 1 306 ? 57.559 44.786 20.180 1.00 49.60 334 THR A O 1
#

Foldseek 3Di:
DADDADPLLLVLLVVLLVLLVVCLVVVVNLLVLVVVLVVVADDQVVCVPFVVLCQDPVNVVLALDNSWAFGPVFFQAQVPDPDVSSRRDHRWFWADDDDDQLFAIAIQHAQGDPVCLLSVVSSCVVQVAQEEEEEADCADPVGRGQHDPSADAPVHWDDDPQKTKDWPDWDADPQGKIWTFMWMDGPPPPDGTGTHIYIYDHQQDDVGGHPALVVLVVVLVVCSPPGNVSGHHYYYYRSRAALVLLSSLLNRLSSCSSVPNPCSSVSSVSSSSVCVTTGCHHPDSNSSSSSSRNNSVVSCVNNPPD

Nearest PDB structures (foldseek):
  6krx-assembly1_A  TM=9.981E-01  e=1.362E-58  Arabidopsis thaliana
  6mdc-assembly1_A  TM=8.921E-01  e=7.567E-23  Homo sapiens
  5ehr-assembly1_A  TM=8.839E-01  e=7.154E-23  Homo sapiens
  7emn-assembly1_A  TM=8.847E-01  e=2.752E-22  Homo sapiens
  7emn-assembly2_B  TM=8.877E-01  e=2.197E-21  Homo sapiens

GO terms:
  GO:0005634 nucleus (C, IDA)
  GO:0005737 cytoplasm (C, IDA)
  GO:0033550 MAP kinase tyrosine phosphatase activity (F, IDA)
  GO:0031348 negative regulation of defense response (P, IGI)
  GO:0005515 protein binding (F, IPI)
  GO:0019900 kinase binding (F, IPI)
  GO:0004725 protein tyrosine phosphatase activity (F, IDA)
  GO:0035556 intracellular signal transduction (P, TAS)
  GO:0005634 nucleus (C, HDA)
  GO:0005737 cytoplasm (C, HDA)
  GO:0005886 plasma membrane (C, HDA)

Solvent-accessible surface area: 13765 Å² total; per-residue (Å²): 143,96,61,121,38,56,86,98,51,43,82,64,0,75,106,0,12,47,63,0,90,24,51,51,126,90,65,121,41,0,28,146,37,8,80,30,19,48,80,130,109,58,134,82,76,74,2,119,157,46,0,68,13,0,50,44,97,74,0,73,139,42,18,42,76,96,78,15,0,0,4,50,142,22,34,14,62,9,120,105,49,172,57,107,58,1,112,3,3,11,1,0,0,54,1,76,37,29,151,41,154,67,13,4,48,1,0,0,3,9,0,2,22,102,110,7,17,51,19,4,0,28,0,0,32,44,52,102,0,18,5,0,0,0,0,1,91,46,47,30,127,133,178,64,86,17,1,8,47,0,2,60,33,151,164,27,104,57,109,15,48,65,0,24,0,50,30,101,116,93,40,102,25,157,33,56,0,45,12,17,30,0,44,0,33,61,90,108,114,152,106,168,48,42,58,1,43,0,0,12,10,27,81,4,65,56,112,17,38,8,173,83,10,72,5,0,24,28,0,0,55,96,1,39,114,26,64,24,88,86,5,8,3,0,0,0,3,5,19,0,10,7,12,0,0,0,0,0,0,0,0,1,0,0,14,12,4,22,50,40,46,167,44,0,50,65,0,19,125,3,0,41,54,0,31,136,22,0,20,16,0,0,52,33,72,92,1,0,51,11,0,0,56,0,0,11,45,0,0,69,68,22,8,75,90,96

B-factor: mean 37.82, std 22.99, range [13.54, 227.42]

CATH classification: 3.90.190.10

Radius of gyration: 19.08 Å; Cα contacts (8 Å, |Δi|>4): 574; chains: 1; bounding box: 55×41×42 Å

Secondary structure (DSSP, 8-state):
------HHHHHHHHHHHHHHHHHHTSHHHHHHHHHHHHHTPPPGGGHHHH-HHHHSTTTGGG-SSTT----TTTEEE-SS-S-GGGTTEEEEEEE-----TTS--EEEEPPPPGGGHHHHHHHHHHTT--EEEE-S-SB-TT--B-S---S--SSS-EEETTEEEEEEEEEE-TTS-EEEEEEEEESS-SSPPEEEEEEE---S-TTS--SSSHHHHHHHHHHTTS-GGG-PEEEESSSSSHHHHHHHHHHHHHHHHHHT-GGGG-HHHHHHHHHHHSTTSS-SHHHHHHHHHHHHHHHHHHHTT-

Organism: Arabidopsis thaliana (NCBI:txid3702)

InterPro domains:
  IPR000242 Tyrosine-specific protein phosphatase, PTPase domain [PF00102] (87-324)
  IPR000242 Tyrosine-specific protein phosphatase, PTPase domain [PR00700] (116-123)
  IPR000242 Tyrosine-specific protein phosphatase, PTPase domain [PR00700] (134-154)
  IPR000242 Tyrosine-specific protein phosphatase, PTPase domain [PR00700] (222-239)
  IPR000242 Tyrosine-specific protein phosphatase, PTPase domain [PR00700] (260-278)
  IPR000242 Tyrosine-specific protein phosphatase, PTPase domain [PR00700] (293-308)
  IPR000242 Tyrosine-specific protein phosphatase, PTPase domain [PR00700] (309-319)
  IPR000242 Tyrosine-specific protein phosphatase, PTPase domain [PS50055] (58-326)
  IPR000242 Tyrosine-specific protein phosphatase, PTPase domain [SM00194] (57-328)
  IPR000387 Tyrosine-specific protein phosphatases domain [PS50056] (245-317)
  IPR003595 Protein-tyrosine phosphatase, catalytic [SM00404] (223-325)
  IPR016130 Protein-tyrosine phosphatase, active site [PS00383] (263-273)
  IPR029021 Protein-tyrosine phosphatase-like [G3DSA:3.90.190.10] (32-335)
  IPR029021 Protein-tyrosine phosphatase-like [SSF52799] (58-327)
  IPR050348 Protein-Tyrosine Phosphatase [PTHR19134] (58-327)